Protein AF-A0A1X4G7N5-F1 (afdb_monomer_lite)

Organism: NCBI:txid1170769

Secondary structure (DSSP, 8-state):
--HHHHHHHHHS----HHHHHHHHHHHTSPPPGGG-GGG--HHHHHHHHHHHHHHHHHHHHHHHHHHHHHS-HHHHHHHHHHHHHHHHHHHHTTSEEE-SSSTTEEEE--HHHHHHHHHHT-SBSSS-SBTTB--TT---EEEEHHHHHHHHHHHHHHHHH------S-HHHHHHHHHHHHHHHHHHHHHHHHHHHH------------

Sequence (209 aa):
MSIFDLIQNLMSKPKNPELDKVRQQHDNLPTSKYFDDTNISDEVFLHDYKESVERGHELALVFVATIQEHYTRDEIEKVTEDIVRCVSYLIGNCRMFPDVDYKDIWYTDYYDLIQLAQDMRLGDYSLPHWPEEQNISRRYLELTVSDLVQIFLAFLEESIIEEYSFEDNTEEFTNYLLRETLKTRRRVRRQKDRESQTIPFIERIPTEL

Structure (mmCIF, N/CA/C/O backbone):
data_AF-A0A1X4G7N5-F1
#
_entry.id   AF-A0A1X4G7N5-F1
#
loop_
_atom_site.group_PDB
_atom_site.id
_atom_site.type_symbol
_atom_site.label_atom_id
_atom_site.label_alt_id
_atom_site.label_comp_id
_atom_site.label_asym_id
_atom_site.label_entity_id
_atom_site.label_seq_id
_atom_site.pdbx_PDB_ins_code
_atom_site.Cartn_x
_atom_site.Cartn_y
_atom_site.Cartn_z
_atom_site.occupancy
_atom_site.B_iso_or_equiv
_atom_site.auth_seq_id
_atom_site.auth_comp_id
_atom_site.auth_asym_id
_atom_site.auth_atom_id
_atom_site.pdbx_PDB_model_num
ATOM 1 N N . MET A 1 1 ? 16.105 -12.492 38.491 1.00 53.19 1 MET A N 1
ATOM 2 C CA . MET A 1 1 ? 15.311 -11.745 37.497 1.00 53.19 1 MET A CA 1
ATOM 3 C C . MET A 1 1 ? 14.454 -10.763 38.277 1.00 53.19 1 MET A C 1
ATOM 5 O O . MET A 1 1 ? 13.759 -11.209 39.185 1.00 53.19 1 MET A O 1
ATOM 9 N N . SER A 1 2 ? 14.619 -9.460 38.054 1.00 77.00 2 SER A N 1
ATOM 10 C CA . SER A 1 2 ? 13.926 -8.412 38.815 1.00 77.00 2 SER A CA 1
ATOM 11 C C . SER A 1 2 ? 12.476 -8.259 38.344 1.00 77.00 2 SER A C 1
ATOM 13 O O . SER A 1 2 ? 12.173 -8.501 37.179 1.00 77.00 2 SER A O 1
ATOM 15 N N . ILE A 1 3 ? 11.580 -7.805 39.227 1.00 71.25 3 ILE A N 1
ATOM 16 C CA . ILE A 1 3 ? 10.218 -7.374 38.854 1.00 71.25 3 ILE A CA 1
ATOM 17 C C . ILE A 1 3 ? 10.284 -6.264 37.797 1.00 71.25 3 ILE A C 1
ATOM 19 O O . ILE A 1 3 ? 9.440 -6.207 36.911 1.00 71.25 3 ILE A O 1
ATOM 23 N N . PHE A 1 4 ? 11.322 -5.429 37.855 1.00 63.91 4 PHE A N 1
ATOM 24 C CA . PHE A 1 4 ? 11.567 -4.387 36.866 1.00 63.91 4 PHE A CA 1
ATOM 25 C C . PHE A 1 4 ? 11.869 -4.982 35.483 1.00 63.91 4 PHE A C 1
ATOM 27 O O . PHE A 1 4 ? 11.250 -4.567 34.513 1.00 63.91 4 PHE A O 1
ATOM 34 N N . ASP A 1 5 ? 12.704 -6.027 35.403 1.00 59.84 5 ASP A N 1
ATOM 35 C CA . ASP A 1 5 ? 12.982 -6.751 34.150 1.00 59.84 5 ASP A CA 1
ATOM 36 C C . ASP A 1 5 ? 11.724 -7.448 33.614 1.00 59.84 5 ASP A C 1
ATOM 38 O O . ASP A 1 5 ? 11.516 -7.537 32.407 1.00 59.84 5 ASP A O 1
ATOM 42 N N . LEU A 1 6 ? 10.870 -7.949 34.513 1.00 58.88 6 LEU A N 1
ATOM 43 C CA . LEU A 1 6 ? 9.612 -8.599 34.154 1.00 58.88 6 LEU A CA 1
ATOM 44 C C . LEU A 1 6 ? 8.612 -7.592 33.571 1.00 58.88 6 LEU A C 1
ATOM 46 O O . LEU A 1 6 ? 8.008 -7.862 32.540 1.00 58.88 6 LEU A O 1
ATOM 50 N N . ILE A 1 7 ? 8.471 -6.422 34.203 1.00 62.62 7 ILE A N 1
ATOM 51 C CA . ILE A 1 7 ? 7.630 -5.319 33.719 1.00 62.62 7 ILE A CA 1
ATOM 52 C C . ILE A 1 7 ? 8.186 -4.779 32.403 1.00 62.62 7 ILE A C 1
ATOM 54 O O . ILE A 1 7 ? 7.424 -4.565 31.472 1.00 62.62 7 ILE A O 1
ATOM 58 N N . GLN A 1 8 ? 9.502 -4.623 32.278 1.00 54.06 8 GLN A N 1
ATOM 59 C CA . GLN A 1 8 ? 10.136 -4.135 31.055 1.00 54.06 8 GLN A CA 1
ATOM 60 C C . GLN A 1 8 ? 10.006 -5.139 29.895 1.00 54.06 8 GLN A C 1
ATOM 62 O O . GLN A 1 8 ? 9.776 -4.721 28.766 1.00 54.06 8 GLN A O 1
ATOM 67 N N . ASN A 1 9 ? 10.046 -6.448 30.172 1.00 54.00 9 ASN A N 1
ATOM 68 C CA . ASN A 1 9 ? 9.743 -7.508 29.198 1.00 54.00 9 ASN A CA 1
ATOM 69 C C . ASN A 1 9 ? 8.244 -7.659 28.882 1.00 54.00 9 ASN A C 1
ATOM 71 O O . ASN A 1 9 ? 7.896 -8.170 27.824 1.00 54.00 9 ASN A O 1
ATOM 75 N N . LEU A 1 10 ? 7.352 -7.251 29.788 1.00 54.81 10 LEU A N 1
ATOM 76 C CA . LEU A 1 10 ? 5.906 -7.174 29.538 1.00 54.81 10 LEU A CA 1
ATOM 77 C C . LEU A 1 10 ? 5.530 -5.913 28.743 1.00 54.81 10 LEU A C 1
ATOM 79 O O . LEU A 1 10 ? 4.563 -5.930 27.986 1.00 54.81 10 LEU A O 1
ATOM 83 N N . MET A 1 11 ? 6.288 -4.829 28.927 1.00 48.66 11 MET A N 1
ATOM 84 C CA . MET A 1 11 ? 6.110 -3.532 28.267 1.00 48.66 11 MET A CA 1
ATOM 85 C C . MET A 1 11 ? 6.796 -3.475 26.898 1.00 48.66 11 MET A C 1
ATOM 87 O O . MET A 1 11 ? 6.347 -2.739 26.020 1.00 48.66 11 MET A O 1
ATOM 91 N N . SER A 1 12 ? 7.862 -4.252 26.675 1.00 46.50 12 SER A N 1
ATOM 92 C CA . SER A 1 12 ? 8.395 -4.465 25.334 1.00 46.50 12 SER A CA 1
ATOM 93 C C . SER A 1 12 ? 7.398 -5.334 24.572 1.00 46.50 12 SER A C 1
ATOM 95 O O . SER A 1 12 ? 7.213 -6.507 24.882 1.00 46.50 12 SER A O 1
ATOM 97 N N . LYS A 1 13 ? 6.683 -4.747 23.600 1.00 53.19 13 LYS A N 1
ATOM 98 C CA . LYS A 1 13 ? 5.755 -5.491 22.731 1.00 53.19 13 LYS A CA 1
ATOM 99 C C . LYS A 1 13 ? 6.512 -6.718 22.194 1.00 53.19 13 LYS A C 1
ATOM 101 O O . LYS A 1 13 ? 7.461 -6.524 21.429 1.00 53.19 13 LYS A O 1
ATOM 106 N N . PRO A 1 14 ? 6.151 -7.962 22.564 1.00 50.84 14 PRO A N 1
ATOM 107 C CA . PRO A 1 14 ? 6.869 -9.119 22.061 1.00 50.84 14 PRO A CA 1
ATOM 108 C C . PRO A 1 14 ? 6.638 -9.177 20.551 1.00 50.84 14 PRO A C 1
ATOM 110 O O . PRO A 1 14 ? 5.516 -9.397 20.085 1.00 50.84 14 PRO A O 1
ATOM 113 N N . LYS A 1 15 ? 7.694 -8.911 19.775 1.00 62.81 15 LYS A N 1
ATOM 114 C CA . LYS A 1 15 ? 7.690 -9.130 18.328 1.00 62.81 15 LYS A CA 1
ATOM 115 C C . LYS A 1 15 ? 7.380 -10.607 18.105 1.00 62.81 15 LYS A C 1
ATOM 117 O O . LYS A 1 15 ? 8.011 -11.458 18.725 1.00 62.81 15 LYS A O 1
ATOM 122 N N . ASN A 1 16 ? 6.361 -10.912 17.302 1.00 73.38 16 ASN A N 1
ATOM 123 C CA . ASN A 1 16 ? 6.005 -12.294 16.998 1.00 73.38 16 ASN A CA 1
ATOM 124 C C . ASN A 1 16 ? 7.105 -12.881 16.091 1.00 73.38 16 ASN A C 1
ATOM 126 O O . ASN A 1 16 ? 7.142 -12.521 14.913 1.00 73.38 16 ASN A O 1
ATOM 130 N N . PRO A 1 17 ? 7.973 -13.777 16.597 1.00 80.06 17 PRO A N 1
ATOM 131 C CA . PRO A 1 17 ? 9.145 -14.227 15.851 1.00 80.06 17 PRO A CA 1
ATOM 132 C C . PRO A 1 17 ? 8.769 -15.042 14.607 1.00 80.06 17 PRO A C 1
ATOM 134 O O . PRO A 1 17 ? 9.487 -15.010 13.612 1.00 80.06 17 PRO A O 1
ATOM 137 N N . GLU A 1 18 ? 7.627 -15.734 14.627 1.00 81.75 18 GLU A N 1
ATOM 138 C CA . GLU A 1 18 ? 7.129 -16.463 13.457 1.00 81.75 18 GLU A CA 1
ATOM 139 C C . GLU A 1 18 ? 6.662 -15.502 12.361 1.00 81.75 18 GLU A C 1
ATOM 141 O O . GLU A 1 18 ? 6.906 -15.745 11.183 1.00 81.75 18 GLU A O 1
ATOM 146 N N . LEU A 1 19 ? 6.039 -14.378 12.732 1.00 80.81 19 LEU A N 1
ATOM 147 C CA . LEU A 1 19 ? 5.637 -13.357 11.762 1.00 80.81 19 LEU A CA 1
ATOM 148 C C . LEU A 1 19 ? 6.860 -12.700 11.115 1.00 80.81 19 LEU A C 1
ATOM 150 O O . LEU A 1 19 ? 6.891 -12.533 9.899 1.00 80.81 19 LEU A O 1
ATOM 154 N N . ASP A 1 20 ? 7.879 -12.377 11.911 1.00 84.38 20 ASP A N 1
ATOM 155 C CA . ASP A 1 20 ? 9.123 -11.796 11.399 1.00 84.38 20 ASP A CA 1
ATOM 156 C C . ASP A 1 20 ? 9.856 -12.770 10.469 1.00 84.38 20 ASP A C 1
ATOM 158 O O . ASP A 1 20 ? 10.359 -12.372 9.420 1.00 84.38 20 ASP A O 1
ATOM 162 N N . LYS A 1 21 ? 9.837 -14.067 10.790 1.00 86.44 21 LYS A N 1
ATOM 163 C CA . LYS A 1 21 ? 10.380 -15.113 9.921 1.00 86.44 21 LYS A CA 1
ATOM 164 C C . LYS A 1 21 ? 9.641 -15.200 8.585 1.00 86.44 21 LYS A C 1
ATOM 166 O O . LYS A 1 21 ? 10.292 -15.336 7.554 1.00 86.44 21 LYS A O 1
ATOM 171 N N . VAL A 1 22 ? 8.309 -15.117 8.578 1.00 86.56 22 VAL A N 1
ATOM 172 C CA . VAL A 1 22 ? 7.527 -15.150 7.328 1.00 86.56 22 VAL A CA 1
ATOM 173 C C . VAL A 1 22 ? 7.779 -13.899 6.481 1.00 86.56 22 VAL A C 1
ATOM 175 O O . VAL A 1 22 ? 7.955 -14.020 5.272 1.00 86.56 22 VAL A O 1
ATOM 178 N N . ARG A 1 23 ? 7.888 -12.716 7.098 1.00 86.88 23 ARG A N 1
ATOM 179 C CA . ARG A 1 23 ? 8.276 -11.479 6.396 1.00 86.88 23 ARG A CA 1
ATOM 180 C C . ARG A 1 23 ? 9.652 -11.608 5.751 1.00 86.88 23 ARG A C 1
ATOM 182 O O . ARG A 1 23 ? 9.790 -11.360 4.562 1.00 86.88 23 ARG A O 1
ATOM 189 N N . GLN A 1 24 ? 10.638 -12.105 6.498 1.00 89.44 24 GLN A N 1
ATOM 190 C CA . GLN A 1 24 ? 11.971 -12.375 5.956 1.00 89.44 24 GLN A CA 1
ATOM 191 C C . GLN A 1 24 ? 11.933 -13.393 4.813 1.00 89.44 24 GLN A C 1
ATOM 193 O O . GLN A 1 24 ? 12.659 -13.248 3.837 1.00 89.44 24 GLN A O 1
ATOM 198 N N . GLN A 1 25 ? 11.110 -14.439 4.908 1.00 88.44 25 GLN A N 1
ATOM 199 C CA . GLN A 1 25 ? 10.946 -15.401 3.815 1.00 88.44 25 GLN A CA 1
ATOM 200 C C . GLN A 1 25 ? 10.372 -14.743 2.555 1.00 88.44 25 GLN A C 1
ATOM 202 O O . GLN A 1 25 ? 10.854 -15.039 1.466 1.00 88.44 25 GLN A O 1
ATOM 207 N N . HIS A 1 26 ? 9.392 -13.848 2.707 1.00 89.25 26 HIS A N 1
ATOM 208 C CA . HIS A 1 26 ? 8.809 -13.077 1.606 1.00 89.25 26 HIS A CA 1
ATOM 209 C C . HIS A 1 26 ? 9.820 -12.113 0.976 1.00 89.25 26 HIS A C 1
ATOM 211 O O . HIS A 1 26 ? 9.994 -12.119 -0.238 1.00 89.25 26 HIS A O 1
ATOM 217 N N . ASP A 1 27 ? 10.548 -11.348 1.791 1.00 89.00 27 ASP A N 1
ATOM 218 C CA . ASP A 1 27 ? 11.555 -10.389 1.312 1.00 89.00 27 ASP A CA 1
ATOM 219 C C . ASP A 1 27 ? 12.719 -11.076 0.571 1.00 89.00 27 ASP A C 1
ATOM 221 O O . ASP A 1 27 ? 13.323 -10.494 -0.331 1.00 89.00 27 ASP A O 1
ATOM 225 N N . ASN A 1 28 ? 13.002 -12.337 0.916 1.00 89.75 28 ASN A N 1
ATOM 226 C CA . ASN A 1 28 ? 14.011 -13.172 0.262 1.00 89.75 28 ASN A CA 1
ATOM 227 C C . ASN A 1 28 ? 13.513 -13.869 -1.020 1.00 89.75 28 ASN A C 1
ATOM 229 O O . ASN A 1 28 ? 14.290 -14.595 -1.648 1.00 89.75 28 ASN A O 1
ATOM 233 N N . LEU A 1 29 ? 12.245 -13.705 -1.419 1.00 87.69 29 LEU A N 1
ATOM 234 C CA . LEU A 1 29 ? 11.774 -14.212 -2.711 1.00 87.69 29 LEU A CA 1
ATOM 235 C C . LEU A 1 29 ? 12.552 -13.537 -3.853 1.00 87.69 29 LEU A C 1
ATOM 237 O O . LEU A 1 29 ? 12.936 -12.381 -3.714 1.00 87.69 29 LEU A O 1
ATOM 241 N N . PRO A 1 30 ? 12.774 -14.197 -5.001 1.00 84.62 30 PRO A N 1
ATOM 242 C CA . PRO A 1 30 ? 13.471 -13.571 -6.125 1.00 84.62 30 PRO A CA 1
ATOM 243 C C . PRO A 1 30 ? 12.798 -12.259 -6.558 1.00 84.62 30 PRO A C 1
ATOM 245 O O . PRO A 1 30 ? 11.579 -12.232 -6.741 1.00 84.62 30 PRO A O 1
ATOM 248 N N . THR A 1 31 ? 13.583 -11.184 -6.692 1.00 79.62 31 THR A N 1
ATOM 249 C CA . THR A 1 31 ? 13.160 -9.934 -7.345 1.00 79.62 31 THR A CA 1
ATOM 250 C C . THR A 1 31 ? 13.029 -10.141 -8.848 1.00 79.62 31 THR A C 1
ATOM 252 O O . THR A 1 31 ? 13.680 -11.023 -9.413 1.00 79.62 31 THR A O 1
ATOM 255 N N . SER A 1 32 ? 12.232 -9.291 -9.498 1.00 74.00 32 SER A N 1
ATOM 256 C CA . SER A 1 32 ? 12.230 -9.211 -10.960 1.00 74.00 32 SER A CA 1
ATOM 257 C C . SER A 1 32 ? 13.615 -8.813 -11.480 1.00 74.00 32 SER A C 1
ATOM 259 O O . SER A 1 32 ? 14.290 -7.968 -10.886 1.00 74.00 32 SER A O 1
ATOM 261 N N . LYS A 1 33 ? 14.024 -9.402 -12.609 1.00 72.00 33 LYS A N 1
ATOM 262 C CA . LYS A 1 33 ? 15.241 -9.004 -13.338 1.00 72.00 33 LYS A CA 1
ATOM 263 C C . LYS A 1 33 ? 15.143 -7.601 -13.932 1.00 72.00 33 LYS A C 1
ATOM 265 O O . LYS A 1 33 ? 16.167 -7.038 -14.292 1.00 72.00 33 LYS A O 1
ATOM 270 N N . TYR A 1 34 ? 13.940 -7.039 -14.030 1.00 64.94 34 TYR A N 1
ATOM 271 C CA . TYR A 1 34 ? 13.723 -5.662 -14.469 1.00 64.94 34 TYR A CA 1
ATOM 272 C C . TYR A 1 34 ? 14.348 -4.638 -13.508 1.00 64.94 34 TYR A C 1
ATOM 274 O O . TYR A 1 34 ? 14.766 -3.571 -13.936 1.00 64.94 34 TYR A O 1
ATOM 282 N N . PHE A 1 35 ? 14.481 -4.988 -12.223 1.00 67.06 35 PHE A N 1
ATOM 283 C CA . PHE A 1 35 ? 15.191 -4.174 -11.226 1.00 67.06 35 PHE A CA 1
ATOM 284 C C . PHE A 1 35 ? 16.714 -4.384 -11.240 1.00 67.06 35 PHE A C 1
ATOM 286 O O . PHE A 1 35 ? 17.415 -3.867 -10.374 1.00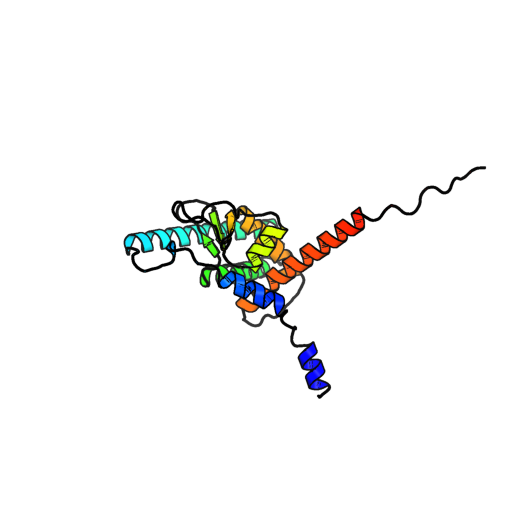 67.06 35 PHE A O 1
ATOM 293 N N . ASP A 1 36 ? 17.241 -5.196 -12.160 1.00 70.38 36 ASP A N 1
ATOM 294 C CA . ASP A 1 36 ? 18.681 -5.369 -12.321 1.00 70.38 36 ASP A CA 1
ATOM 295 C C . ASP A 1 36 ? 19.199 -4.188 -13.159 1.00 70.38 36 ASP A C 1
ATOM 297 O O . ASP A 1 36 ? 19.208 -4.243 -14.390 1.00 70.38 36 ASP A O 1
ATOM 301 N N . ASP A 1 37 ? 19.593 -3.103 -12.476 1.00 61.41 37 ASP A N 1
ATOM 302 C CA . ASP A 1 37 ? 19.981 -1.764 -12.983 1.00 61.41 37 ASP A CA 1
ATOM 303 C C . ASP A 1 37 ? 21.137 -1.741 -14.009 1.00 61.41 37 ASP A C 1
ATOM 305 O O . ASP A 1 37 ? 21.727 -0.704 -14.316 1.00 61.41 37 ASP A O 1
ATOM 309 N N . THR A 1 38 ? 21.529 -2.890 -14.543 1.00 62.78 38 THR A N 1
ATOM 310 C CA . THR A 1 38 ? 22.768 -3.051 -15.293 1.00 62.78 38 THR A CA 1
ATOM 311 C C . THR A 1 38 ? 22.748 -2.422 -16.686 1.00 62.78 38 THR A C 1
ATOM 313 O O . THR A 1 38 ? 23.834 -2.282 -17.242 1.00 62.78 38 THR A O 1
ATOM 316 N N . ASN A 1 39 ? 21.593 -2.024 -17.257 1.00 61.00 39 ASN A N 1
ATOM 317 C CA . ASN A 1 39 ? 21.509 -1.502 -18.639 1.00 61.00 39 ASN A CA 1
ATOM 318 C C . ASN A 1 39 ? 20.291 -0.591 -18.971 1.00 61.00 39 ASN A C 1
ATOM 320 O O . ASN A 1 39 ? 19.794 -0.642 -20.098 1.00 61.00 39 ASN A O 1
ATOM 324 N N . ILE A 1 40 ? 19.789 0.248 -18.057 1.00 74.44 40 ILE A N 1
ATOM 325 C CA . ILE A 1 40 ? 18.740 1.233 -18.416 1.00 74.44 40 ILE A CA 1
ATOM 326 C C . ILE A 1 40 ? 19.401 2.492 -19.004 1.00 74.44 40 ILE A C 1
ATOM 328 O O . ILE A 1 40 ? 20.387 2.988 -18.462 1.00 74.44 40 ILE A O 1
ATOM 332 N N . SER A 1 41 ? 18.901 3.000 -20.136 1.00 84.50 41 SER A N 1
ATOM 333 C CA . SER A 1 41 ? 19.392 4.261 -20.706 1.00 84.50 41 SER A CA 1
ATOM 334 C C . SER A 1 41 ? 18.865 5.464 -19.919 1.00 84.50 41 SER A C 1
ATOM 336 O O . SER A 1 41 ? 17.751 5.427 -19.397 1.00 84.50 41 SER A O 1
ATOM 338 N N . ASP A 1 42 ? 19.619 6.568 -19.895 1.00 88.06 42 ASP A N 1
ATOM 339 C CA . ASP A 1 42 ? 19.189 7.809 -19.228 1.00 88.06 42 ASP A CA 1
ATOM 340 C C . ASP A 1 42 ? 17.817 8.302 -19.725 1.00 88.06 42 ASP A C 1
ATOM 342 O O . ASP A 1 42 ? 17.036 8.858 -18.958 1.00 88.06 42 ASP A O 1
ATOM 346 N N . GLU A 1 43 ? 17.506 8.087 -21.008 1.00 89.56 43 GLU A N 1
ATOM 347 C CA . GLU A 1 43 ? 16.224 8.469 -21.609 1.00 89.56 43 GLU A CA 1
ATOM 348 C C . GLU A 1 43 ? 15.054 7.660 -21.035 1.00 89.56 43 GLU A C 1
ATOM 350 O O . GLU A 1 43 ? 14.041 8.249 -20.658 1.00 89.56 43 GLU A O 1
ATOM 355 N N . VAL A 1 44 ? 15.211 6.337 -20.914 1.00 87.12 44 VAL A N 1
ATOM 356 C CA . VAL A 1 44 ? 14.192 5.455 -20.323 1.00 87.12 44 VAL A CA 1
ATOM 357 C C . VAL A 1 44 ? 14.024 5.767 -18.839 1.00 87.12 44 VAL A C 1
ATOM 359 O O . VAL A 1 44 ? 12.906 5.946 -18.373 1.00 87.12 44 VAL A O 1
ATOM 362 N N . PHE A 1 45 ? 15.126 5.951 -18.109 1.00 86.81 45 PHE A N 1
ATOM 363 C CA . PHE A 1 45 ? 15.063 6.326 -16.698 1.00 86.81 45 PHE A CA 1
ATOM 364 C C . PHE A 1 45 ? 14.305 7.645 -16.477 1.00 86.81 45 PHE A C 1
ATOM 366 O O . PHE A 1 45 ? 13.449 7.734 -15.598 1.00 86.81 45 PHE A O 1
ATOM 373 N N . LEU A 1 46 ? 14.602 8.683 -17.268 1.00 90.62 46 LEU A N 1
ATOM 374 C CA . LEU A 1 46 ? 13.934 9.982 -17.143 1.00 90.62 46 LEU A CA 1
ATOM 375 C C . LEU A 1 46 ? 12.449 9.911 -17.504 1.00 90.62 46 LEU A C 1
ATOM 377 O O . LEU A 1 46 ? 11.643 10.597 -16.870 1.00 90.62 46 LEU A O 1
ATOM 381 N N . HIS A 1 47 ? 12.097 9.107 -18.508 1.00 90.62 47 HIS A N 1
ATOM 382 C CA . HIS A 1 47 ? 10.711 8.826 -18.860 1.00 90.62 47 HIS A CA 1
ATOM 383 C C . HIS A 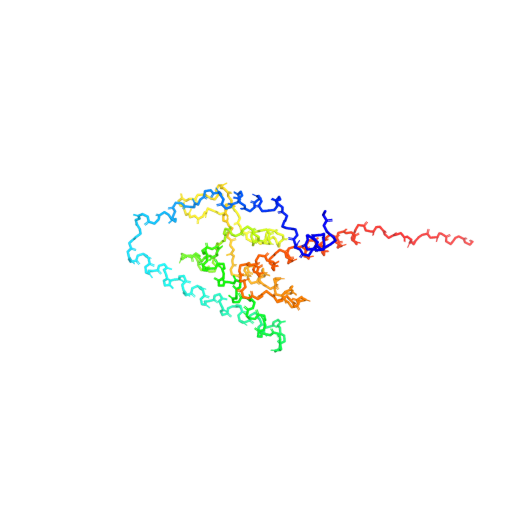1 47 ? 9.974 8.175 -17.682 1.00 90.62 47 HIS A C 1
ATOM 385 O O . HIS A 1 47 ? 9.013 8.751 -17.172 1.00 90.62 47 HIS A O 1
ATOM 391 N N . ASP A 1 48 ? 10.482 7.049 -17.184 1.00 88.94 48 ASP A N 1
ATOM 392 C CA . ASP A 1 48 ? 9.838 6.261 -16.131 1.00 88.94 48 ASP A CA 1
ATOM 393 C C . ASP A 1 48 ? 9.749 7.035 -14.814 1.00 88.94 48 ASP A C 1
ATOM 395 O O . ASP A 1 48 ? 8.737 6.976 -14.113 1.00 88.94 48 ASP A O 1
ATOM 399 N N . TYR A 1 49 ? 10.775 7.829 -14.495 1.00 89.62 49 TYR A N 1
ATOM 400 C CA . TYR A 1 49 ? 10.754 8.735 -13.351 1.00 89.62 49 TYR A CA 1
ATOM 401 C C . TYR A 1 49 ? 9.631 9.769 -13.472 1.00 89.62 49 TYR A C 1
ATOM 403 O O . TYR A 1 49 ? 8.883 9.989 -12.518 1.00 89.62 49 TYR A O 1
ATOM 411 N N . LYS A 1 50 ? 9.496 10.406 -14.641 1.00 93.69 50 LYS A N 1
ATOM 412 C CA . LYS A 1 50 ? 8.466 11.422 -14.867 1.00 93.69 50 LYS A CA 1
ATOM 413 C C . LYS A 1 50 ? 7.065 10.820 -14.766 1.00 93.69 50 LYS A C 1
ATOM 415 O O . LYS A 1 50 ? 6.233 11.382 -14.055 1.00 93.69 50 LYS A O 1
ATOM 420 N N . GLU A 1 51 ? 6.828 9.687 -15.423 1.00 93.12 51 GLU A N 1
ATOM 421 C CA . GLU A 1 51 ? 5.542 8.982 -15.362 1.00 93.12 51 GLU A CA 1
ATOM 422 C C . GLU A 1 51 ? 5.225 8.540 -13.928 1.00 93.12 51 GLU A C 1
ATOM 424 O O . GLU A 1 51 ? 4.124 8.768 -13.432 1.00 93.12 51 GLU A O 1
ATOM 429 N N . SER A 1 52 ? 6.211 8.017 -13.195 1.00 91.44 52 SER A N 1
ATOM 430 C CA . SER A 1 52 ? 6.030 7.621 -11.793 1.00 91.44 52 SER A CA 1
ATOM 431 C C . SER A 1 52 ? 5.642 8.796 -10.890 1.00 91.44 52 SER A C 1
ATOM 433 O O . SER A 1 52 ? 4.777 8.657 -10.021 1.00 91.44 52 SER A O 1
ATOM 435 N N . VAL A 1 53 ? 6.249 9.970 -11.095 1.00 91.31 53 VAL A N 1
ATOM 436 C CA . VAL A 1 53 ? 5.895 11.197 -10.364 1.00 91.31 53 VAL A CA 1
ATOM 437 C C . VAL A 1 53 ? 4.475 11.649 -10.706 1.00 91.31 53 VAL A C 1
ATOM 439 O O . VAL A 1 53 ? 3.723 12.020 -9.803 1.00 91.31 53 VAL A O 1
ATOM 442 N N . GLU A 1 54 ? 4.086 11.597 -11.982 1.00 93.31 54 GLU A N 1
ATOM 443 C CA . GLU A 1 54 ? 2.730 11.940 -12.421 1.00 93.31 54 GLU A CA 1
ATOM 444 C C . GLU A 1 54 ? 1.689 11.003 -11.795 1.00 93.31 54 GLU A C 1
ATOM 446 O O . GLU A 1 54 ? 0.728 11.472 -11.184 1.00 93.31 54 GLU A O 1
ATOM 451 N N . ARG A 1 55 ? 1.933 9.689 -11.817 1.00 92.88 55 ARG A N 1
ATOM 452 C CA . ARG A 1 55 ? 1.083 8.684 -11.157 1.00 92.88 55 ARG A CA 1
ATOM 453 C C . ARG A 1 55 ? 0.974 8.907 -9.654 1.00 92.88 55 ARG A C 1
ATOM 455 O O . ARG A 1 55 ? -0.122 8.834 -9.099 1.00 92.88 55 ARG A O 1
ATOM 462 N N . GLY A 1 56 ? 2.088 9.214 -8.989 1.00 91.50 56 GLY A N 1
ATOM 463 C CA . GLY A 1 56 ? 2.095 9.552 -7.566 1.00 91.50 56 GLY A CA 1
ATOM 464 C C . GLY A 1 56 ? 1.241 10.783 -7.255 1.00 91.50 56 GLY A C 1
ATOM 465 O O . GLY A 1 56 ? 0.506 10.794 -6.266 1.00 91.50 56 GLY A O 1
ATOM 466 N N . HIS A 1 57 ? 1.280 11.796 -8.123 1.00 91.56 57 HIS A N 1
ATOM 467 C CA . HIS A 1 57 ? 0.432 12.979 -7.999 1.00 91.56 57 HIS A CA 1
ATOM 468 C C . HIS A 1 57 ? -1.056 12.655 -8.201 1.00 91.56 57 HIS A C 1
ATOM 470 O O . HIS A 1 57 ? -1.883 13.089 -7.397 1.00 91.56 57 HIS A O 1
ATOM 476 N N . GLU A 1 58 ? -1.404 11.864 -9.222 1.00 92.81 58 GLU A N 1
ATOM 477 C CA . GLU A 1 58 ? -2.782 11.410 -9.462 1.00 92.81 58 GLU A CA 1
ATOM 478 C C . GLU A 1 58 ? -3.337 10.645 -8.249 1.00 92.81 58 GLU A C 1
ATOM 480 O O . GLU A 1 58 ? -4.421 10.967 -7.757 1.00 92.81 58 GLU A O 1
ATOM 485 N N . LEU A 1 59 ? -2.571 9.692 -7.708 1.00 92.81 59 LEU A N 1
ATOM 486 C CA . LEU A 1 59 ? -2.965 8.927 -6.524 1.00 92.81 59 LEU A CA 1
ATOM 487 C C . LEU A 1 59 ? -3.178 9.836 -5.302 1.00 92.81 59 LEU A C 1
ATOM 489 O O . LEU A 1 59 ? -4.160 9.679 -4.575 1.00 92.81 59 LEU A O 1
ATOM 493 N N . ALA A 1 60 ? -2.302 10.824 -5.092 1.00 91.25 60 ALA A N 1
ATOM 494 C CA . ALA A 1 60 ? -2.447 11.784 -4.001 1.00 91.25 60 ALA A CA 1
ATOM 495 C C . ALA A 1 60 ? -3.744 12.605 -4.113 1.00 91.25 60 ALA A C 1
ATOM 497 O O . ALA A 1 60 ? -4.431 12.804 -3.111 1.00 91.25 60 ALA A O 1
ATOM 498 N N . LEU A 1 61 ? -4.118 13.044 -5.321 1.00 92.88 61 LEU A N 1
ATOM 499 C CA . LEU A 1 61 ? -5.381 13.756 -5.547 1.00 92.88 61 LEU A CA 1
ATOM 500 C C . LEU A 1 61 ? -6.597 12.881 -5.226 1.00 92.88 61 LEU A C 1
ATOM 502 O O . LEU A 1 61 ? -7.552 13.364 -4.616 1.00 92.88 61 LEU A O 1
ATOM 506 N N . VAL A 1 62 ? -6.550 11.597 -5.592 1.00 93.62 62 VAL A N 1
ATOM 507 C CA . VAL A 1 62 ? -7.615 10.639 -5.268 1.00 93.62 62 VAL A CA 1
ATOM 508 C C . VAL A 1 62 ? -7.735 10.448 -3.756 1.00 93.62 62 VAL A C 1
ATOM 510 O O . VAL A 1 62 ? -8.851 10.481 -3.232 1.00 93.62 62 VAL A O 1
ATOM 513 N N . PHE A 1 63 ? -6.618 10.316 -3.033 1.00 91.44 63 PHE A N 1
ATOM 514 C CA . PHE A 1 63 ? -6.654 10.252 -1.571 1.00 91.44 63 PHE A CA 1
ATOM 515 C C . PHE A 1 63 ? -7.257 11.514 -0.961 1.00 91.44 63 PHE A C 1
ATOM 517 O O . PHE A 1 63 ? -8.158 11.403 -0.138 1.00 91.44 63 PHE A O 1
ATOM 524 N N . VAL A 1 64 ? -6.833 12.704 -1.394 1.00 90.06 64 VAL A N 1
ATOM 525 C CA . VAL A 1 64 ? -7.380 13.970 -0.881 1.00 90.06 64 VAL A CA 1
ATOM 526 C C . VAL A 1 64 ? -8.892 14.049 -1.092 1.00 90.06 64 VAL A C 1
ATOM 528 O O . VAL A 1 64 ? -9.617 14.370 -0.152 1.00 90.06 64 VAL A O 1
ATOM 531 N N . ALA A 1 65 ? -9.377 13.727 -2.294 1.00 91.19 65 ALA A N 1
ATOM 532 C CA . ALA A 1 65 ? -10.807 13.734 -2.591 1.00 91.19 65 ALA A CA 1
ATOM 533 C C . ALA A 1 65 ? -11.576 12.738 -1.707 1.00 91.19 65 ALA A C 1
ATOM 535 O O . ALA A 1 65 ? -12.594 13.089 -1.117 1.00 91.19 65 ALA A O 1
ATOM 536 N N . THR A 1 66 ? -11.040 11.526 -1.555 1.00 90.62 66 THR A N 1
ATOM 537 C CA . THR A 1 66 ? -11.635 10.477 -0.719 1.00 90.62 66 THR A CA 1
ATOM 538 C C . THR A 1 66 ? -11.697 10.905 0.752 1.00 90.62 66 THR A C 1
ATOM 540 O O . THR A 1 66 ? -12.725 10.761 1.408 1.00 90.62 66 THR A O 1
ATOM 543 N N . ILE A 1 67 ? -10.614 11.477 1.283 1.00 89.50 67 ILE A N 1
ATOM 544 C CA . ILE A 1 67 ? -10.550 11.936 2.676 1.00 89.50 67 ILE A CA 1
ATOM 545 C C . ILE A 1 67 ? -11.594 13.030 2.931 1.00 89.50 67 ILE A C 1
ATOM 547 O O . ILE A 1 67 ? -12.300 12.994 3.937 1.00 89.50 67 ILE A O 1
ATOM 551 N N . GLN A 1 68 ? -11.726 13.982 2.005 1.00 89.88 68 GLN A N 1
ATOM 552 C CA . GLN A 1 68 ? -12.708 15.065 2.104 1.00 89.88 68 GLN A CA 1
ATOM 553 C C . GLN A 1 68 ? -14.160 14.572 2.060 1.00 89.88 68 GLN A C 1
ATOM 555 O O . GLN A 1 68 ? -15.035 15.229 2.621 1.00 89.88 68 GLN A O 1
ATOM 560 N N . GLU A 1 69 ? -14.424 13.448 1.393 1.00 89.56 69 GLU A N 1
ATOM 561 C CA . GLU A 1 69 ? -15.756 12.843 1.321 1.00 89.56 69 GLU A CA 1
ATOM 562 C C . GLU A 1 69 ? -16.124 12.076 2.601 1.00 89.56 69 GLU A C 1
ATOM 564 O O . GLU A 1 69 ? -17.280 12.110 3.027 1.00 89.56 69 GLU A O 1
ATOM 569 N N . HIS A 1 70 ? -15.154 11.403 3.225 1.00 86.75 70 HIS A N 1
ATOM 570 C CA . HIS A 1 70 ? -15.415 10.439 4.298 1.00 86.75 70 HIS A CA 1
ATOM 571 C C . HIS A 1 70 ? -15.140 10.939 5.722 1.00 86.75 70 HIS A C 1
ATOM 573 O O . HIS A 1 70 ? -15.674 10.352 6.663 1.00 86.75 70 HIS A O 1
ATOM 579 N N . TYR A 1 71 ? -14.354 12.004 5.899 1.00 86.31 71 TYR A N 1
ATOM 580 C CA . TYR A 1 71 ? -13.923 12.473 7.221 1.00 86.31 71 TYR A CA 1
ATOM 581 C C . TYR A 1 71 ? -14.429 13.873 7.551 1.00 86.31 71 TYR A C 1
ATOM 583 O O . TYR A 1 71 ? -14.635 14.726 6.684 1.00 86.31 71 TYR A O 1
ATOM 591 N N . THR A 1 72 ? -14.625 14.129 8.843 1.00 87.56 72 THR A N 1
ATOM 592 C CA . THR A 1 72 ? -14.993 15.461 9.324 1.00 87.56 72 THR A CA 1
ATOM 593 C C . THR A 1 72 ? -13.814 16.424 9.217 1.00 87.56 72 THR A C 1
ATOM 595 O O . THR A 1 72 ? -12.653 16.025 9.184 1.00 87.56 72 THR A O 1
ATOM 598 N N . ARG A 1 73 ? -14.099 17.732 9.213 1.00 85.62 73 ARG A N 1
ATOM 599 C CA . ARG A 1 73 ? -13.067 18.775 9.108 1.00 85.62 73 ARG A CA 1
ATOM 600 C C . ARG A 1 73 ? -11.949 18.632 10.149 1.00 85.62 73 ARG A C 1
ATOM 602 O O . ARG A 1 73 ? -10.806 18.932 9.823 1.00 85.62 73 ARG A O 1
ATOM 609 N N . ASP A 1 74 ? -12.291 18.182 11.352 1.00 85.06 74 ASP A N 1
ATOM 610 C CA . ASP A 1 74 ? -11.350 18.038 12.465 1.00 85.06 74 ASP A CA 1
ATOM 611 C C . ASP A 1 74 ? -10.483 16.767 12.334 1.00 85.06 74 ASP A C 1
ATOM 613 O O . ASP A 1 74 ? -9.402 16.697 12.909 1.00 85.06 74 ASP A O 1
ATOM 617 N N . GLU A 1 75 ? -10.918 15.779 11.544 1.00 85.94 75 GLU A N 1
ATOM 618 C CA . GLU A 1 75 ? -10.189 14.527 11.287 1.00 85.94 75 GLU A CA 1
ATOM 619 C C . GLU A 1 75 ? -9.277 14.617 10.056 1.00 85.94 75 GLU A C 1
ATOM 621 O O . GLU A 1 75 ? -8.233 13.967 10.025 1.00 85.94 75 GLU A O 1
ATOM 626 N N . ILE A 1 76 ? -9.643 15.430 9.054 1.00 88.44 76 ILE A N 1
ATOM 627 C CA . ILE A 1 76 ? -8.948 15.514 7.755 1.00 88.44 76 ILE A CA 1
ATOM 628 C C . ILE A 1 76 ? -7.438 15.734 7.908 1.00 88.44 76 ILE A C 1
ATOM 630 O O . ILE A 1 76 ? -6.669 15.102 7.188 1.00 88.44 76 ILE A O 1
ATOM 634 N N . GLU A 1 77 ? -7.001 16.617 8.810 1.00 86.12 77 GLU A N 1
ATOM 635 C CA . GLU A 1 77 ? -5.574 16.929 8.989 1.00 86.12 77 GLU A CA 1
ATOM 636 C C . GLU A 1 77 ? -4.786 15.695 9.446 1.00 86.12 77 GLU A C 1
ATOM 638 O O . GLU A 1 77 ? -3.841 15.287 8.769 1.00 86.12 77 GLU A O 1
ATOM 643 N N . LYS A 1 78 ? -5.247 15.039 10.519 1.00 84.31 78 LYS A N 1
ATOM 644 C CA . LYS A 1 78 ? -4.633 13.821 11.064 1.00 84.31 78 LYS A CA 1
ATOM 645 C C . LYS A 1 78 ? -4.625 12.684 10.038 1.00 84.31 78 LYS A C 1
ATOM 647 O O . LYS A 1 78 ? -3.599 12.064 9.789 1.00 84.31 78 LYS A O 1
ATOM 652 N N . VAL A 1 79 ? -5.770 12.443 9.407 1.00 86.44 79 VAL A N 1
ATOM 653 C CA . VAL A 1 79 ? -5.957 11.388 8.400 1.00 86.44 79 VAL A CA 1
ATOM 654 C C . VAL A 1 79 ? -5.031 11.596 7.198 1.00 86.44 79 VAL A C 1
ATOM 656 O O . VAL A 1 79 ? -4.424 10.651 6.690 1.00 86.44 79 VAL A O 1
ATOM 659 N N . THR A 1 80 ? -4.888 12.843 6.749 1.00 87.19 80 THR A N 1
ATOM 660 C CA . THR A 1 80 ? -3.984 13.183 5.646 1.00 87.19 80 THR A CA 1
ATOM 661 C C . THR A 1 80 ? -2.530 12.932 6.033 1.00 87.19 80 THR A C 1
ATOM 663 O O . THR A 1 80 ? -1.789 12.350 5.242 1.00 87.19 80 THR A O 1
ATOM 666 N N . GLU A 1 81 ? -2.119 13.325 7.240 1.00 85.94 81 GLU A N 1
ATOM 667 C CA . GLU A 1 81 ? -0.763 13.089 7.741 1.00 85.94 81 GLU A CA 1
ATOM 668 C C . GLU A 1 81 ? -0.432 11.590 7.806 1.00 85.94 81 GLU A C 1
ATOM 670 O O . GLU A 1 81 ? 0.612 11.169 7.300 1.00 85.94 81 GLU A O 1
ATOM 675 N N . ASP A 1 82 ? -1.349 10.773 8.329 1.00 86.81 82 ASP A N 1
ATOM 676 C CA . ASP A 1 82 ? -1.180 9.322 8.442 1.00 86.81 82 ASP A CA 1
ATOM 677 C C . ASP A 1 82 ? -1.023 8.649 7.066 1.00 86.81 82 ASP A C 1
ATOM 679 O O . ASP A 1 82 ? -0.107 7.840 6.868 1.00 86.81 82 ASP A O 1
ATOM 683 N N . ILE A 1 83 ? -1.866 9.012 6.085 1.00 88.38 83 ILE A N 1
ATOM 684 C CA . ILE A 1 83 ? -1.736 8.519 4.703 1.00 88.38 83 ILE A CA 1
ATOM 685 C C . ILE A 1 83 ? -0.406 8.945 4.103 1.00 88.38 83 ILE A C 1
ATOM 687 O O . ILE A 1 83 ? 0.309 8.105 3.555 1.00 88.38 83 ILE A O 1
ATOM 691 N N . VAL A 1 84 ? -0.059 10.232 4.192 1.00 87.31 84 VAL A N 1
ATOM 692 C CA . VAL A 1 84 ? 1.176 10.749 3.595 1.00 87.31 84 VAL A CA 1
ATOM 693 C C . VAL A 1 84 ? 2.379 10.036 4.198 1.00 87.31 84 VAL A C 1
ATOM 695 O O . VAL A 1 84 ? 3.270 9.624 3.454 1.00 87.31 84 VAL A O 1
ATOM 698 N N . ARG A 1 85 ? 2.389 9.814 5.514 1.00 87.25 85 ARG A N 1
ATOM 699 C CA . ARG A 1 85 ? 3.453 9.095 6.217 1.00 87.25 85 ARG A CA 1
ATOM 700 C C . ARG A 1 85 ? 3.608 7.660 5.710 1.00 87.25 85 ARG A C 1
ATOM 702 O O . ARG A 1 85 ? 4.723 7.261 5.366 1.00 87.25 85 ARG A O 1
ATOM 709 N N . CYS A 1 86 ? 2.518 6.901 5.601 1.00 88.69 86 CYS A N 1
ATOM 710 C CA . CYS A 1 86 ? 2.568 5.511 5.138 1.00 88.69 86 CYS A CA 1
ATOM 711 C C . CYS A 1 86 ? 2.871 5.374 3.645 1.00 88.69 86 CYS A C 1
ATOM 713 O O . CYS A 1 86 ? 3.701 4.551 3.260 1.00 88.69 86 CYS A O 1
ATOM 715 N N . VAL A 1 87 ? 2.250 6.192 2.796 1.00 89.69 87 VAL A N 1
ATOM 716 C CA . VAL A 1 87 ? 2.505 6.186 1.350 1.00 89.69 87 VAL A CA 1
ATOM 717 C C . VAL A 1 87 ? 3.952 6.585 1.067 1.00 89.69 87 VAL A C 1
ATOM 719 O O . VAL A 1 87 ? 4.633 5.899 0.307 1.00 89.69 87 VAL A O 1
ATOM 722 N N . SER A 1 88 ? 4.463 7.627 1.731 1.00 88.12 88 SER A N 1
ATOM 723 C CA . SER A 1 88 ? 5.856 8.065 1.568 1.00 88.12 88 SER A CA 1
ATOM 724 C C . SER A 1 88 ? 6.846 6.996 2.024 1.00 88.12 88 SER A C 1
ATOM 726 O O . SER A 1 88 ? 7.876 6.813 1.382 1.00 88.12 88 SER A O 1
ATOM 728 N N . TYR A 1 89 ? 6.537 6.259 3.097 1.00 90.56 89 TYR A N 1
ATOM 729 C CA . TYR A 1 89 ? 7.348 5.119 3.522 1.00 90.56 89 TYR A CA 1
ATOM 730 C C . TYR A 1 89 ? 7.401 4.026 2.455 1.00 90.56 89 TYR A C 1
ATOM 732 O O . TYR A 1 89 ? 8.486 3.578 2.085 1.00 90.56 89 TYR A O 1
ATOM 740 N N . LEU A 1 90 ? 6.238 3.602 1.957 1.00 92.50 90 LEU A N 1
ATOM 741 C CA . LEU A 1 90 ? 6.144 2.504 1.000 1.00 92.50 90 LEU A CA 1
ATOM 742 C C . LEU A 1 90 ? 6.809 2.866 -0.331 1.00 92.50 90 LEU A C 1
ATOM 744 O O . LEU A 1 90 ? 7.595 2.074 -0.845 1.00 92.50 90 LEU A O 1
ATOM 748 N N . ILE A 1 91 ? 6.561 4.069 -0.854 1.00 90.12 91 ILE A N 1
ATOM 749 C CA . ILE A 1 91 ? 7.178 4.548 -2.098 1.00 90.12 91 ILE A CA 1
ATOM 750 C C . ILE A 1 91 ? 8.677 4.793 -1.904 1.00 90.12 91 ILE A C 1
ATOM 752 O O . ILE A 1 91 ? 9.482 4.327 -2.704 1.00 90.12 91 ILE A O 1
ATOM 756 N N . GLY A 1 92 ? 9.076 5.469 -0.822 1.00 86.56 92 GLY A N 1
ATOM 757 C CA . GLY A 1 92 ? 10.477 5.807 -0.555 1.00 86.56 92 GLY A CA 1
ATOM 758 C C . GLY A 1 92 ? 11.386 4.593 -0.344 1.00 86.56 92 GLY A C 1
ATOM 759 O O . GLY A 1 92 ? 12.593 4.698 -0.534 1.00 86.56 92 GLY A O 1
ATOM 760 N N . ASN A 1 93 ? 10.812 3.439 0.012 1.00 88.75 93 ASN A N 1
ATOM 761 C CA . ASN A 1 93 ? 11.521 2.161 0.121 1.00 88.75 93 ASN A CA 1
ATOM 762 C C . ASN A 1 93 ? 11.273 1.230 -1.082 1.00 88.75 93 ASN A C 1
ATOM 764 O O . ASN A 1 93 ? 11.577 0.040 -0.998 1.00 88.75 93 ASN A O 1
ATOM 768 N N . CYS A 1 94 ? 10.688 1.738 -2.173 1.00 86.44 94 CYS A N 1
ATOM 769 C CA . CYS A 1 94 ? 10.338 0.974 -3.376 1.00 86.44 94 CYS A CA 1
ATOM 770 C C . CYS A 1 94 ? 9.462 -0.261 -3.094 1.00 86.44 94 CYS A C 1
ATOM 772 O O . CYS A 1 94 ? 9.508 -1.255 -3.812 1.00 86.44 94 CYS A O 1
ATOM 774 N N . ARG A 1 95 ? 8.658 -0.205 -2.028 1.00 91.00 95 ARG A N 1
ATOM 775 C CA . ARG A 1 95 ? 7.734 -1.268 -1.611 1.00 91.00 95 ARG A CA 1
ATOM 776 C C . ARG A 1 95 ? 6.331 -1.084 -2.192 1.00 91.00 95 ARG A C 1
ATOM 778 O O . ARG A 1 95 ? 5.502 -1.988 -2.091 1.00 91.00 95 ARG A O 1
ATOM 785 N N . MET A 1 96 ? 6.058 0.080 -2.777 1.00 93.12 96 MET A N 1
ATOM 786 C CA . MET A 1 96 ? 4.873 0.390 -3.575 1.00 93.12 96 MET A CA 1
ATOM 787 C C . MET A 1 96 ? 5.288 1.296 -4.734 1.00 93.12 96 MET A C 1
ATOM 789 O O . MET A 1 96 ? 5.933 2.317 -4.500 1.00 93.12 96 MET A O 1
ATOM 793 N N . PHE A 1 97 ? 4.948 0.929 -5.964 1.00 91.69 97 PHE A N 1
ATOM 794 C CA . PHE A 1 97 ? 5.381 1.649 -7.163 1.00 91.69 97 PHE A CA 1
ATOM 795 C C . PHE A 1 97 ? 4.347 1.513 -8.289 1.00 91.69 97 PHE A C 1
ATOM 797 O O . PHE A 1 97 ? 3.659 0.491 -8.350 1.00 91.69 97 PHE A O 1
ATOM 804 N N . PRO A 1 98 ? 4.185 2.540 -9.138 1.00 92.62 98 PRO A N 1
ATOM 805 C CA . PRO A 1 98 ? 3.219 2.503 -10.225 1.00 92.62 98 PRO A CA 1
ATOM 806 C C . PRO A 1 98 ? 3.725 1.652 -11.390 1.00 92.62 98 PRO A C 1
ATOM 808 O O . PRO A 1 98 ? 4.930 1.501 -11.595 1.00 92.62 98 PRO A O 1
ATOM 811 N N . ASP A 1 99 ? 2.786 1.145 -12.178 1.00 88.56 99 ASP A N 1
ATOM 812 C CA . ASP A 1 99 ? 3.061 0.705 -13.538 1.00 88.56 99 ASP A CA 1
ATOM 813 C C . ASP A 1 99 ? 3.199 1.938 -14.450 1.00 88.56 99 ASP A C 1
ATOM 815 O O . ASP A 1 99 ? 2.357 2.845 -14.428 1.00 88.56 99 ASP A O 1
ATOM 819 N N . VAL A 1 100 ? 4.284 2.007 -15.222 1.00 88.00 100 VAL A N 1
ATOM 820 C CA . VAL A 1 100 ? 4.543 3.140 -16.126 1.00 88.00 100 VAL A CA 1
ATOM 821 C C . VAL A 1 100 ? 3.763 3.019 -17.437 1.00 88.00 100 VAL A C 1
ATOM 823 O O . VAL A 1 100 ? 3.409 4.039 -18.029 1.00 88.00 100 VAL A O 1
ATOM 826 N N . ASP A 1 101 ? 3.413 1.799 -17.849 1.00 84.38 101 ASP A N 1
ATOM 827 C CA . ASP A 1 101 ? 2.693 1.519 -19.093 1.00 84.38 101 ASP A CA 1
ATOM 828 C C . ASP A 1 101 ? 1.173 1.515 -18.888 1.00 84.38 101 ASP A C 1
ATOM 830 O O . ASP A 1 101 ? 0.407 1.894 -19.783 1.00 84.38 101 ASP A O 1
ATOM 834 N N . TYR A 1 102 ? 0.715 1.114 -17.698 1.00 86.12 102 TYR A N 1
ATOM 835 C CA . TYR A 1 102 ? -0.705 0.987 -17.383 1.00 86.12 102 TYR A CA 1
ATOM 836 C C . TYR A 1 102 ? -1.173 2.027 -16.369 1.00 86.12 102 TYR A C 1
ATOM 838 O O . TYR A 1 102 ? -0.777 2.061 -15.205 1.00 86.12 102 TYR A O 1
ATOM 846 N N . LYS A 1 103 ? -2.112 2.870 -16.811 1.00 86.50 103 LYS A N 1
ATOM 847 C CA . LYS A 1 103 ? -2.790 3.813 -15.924 1.00 86.50 103 LYS A CA 1
ATOM 848 C C . LYS A 1 103 ? -3.570 3.071 -14.836 1.00 86.50 103 LYS A C 1
ATOM 850 O O . LYS A 1 103 ? -4.197 2.051 -15.098 1.00 86.50 103 LYS A O 1
ATOM 855 N N . ASP A 1 104 ? -3.550 3.643 -13.637 1.00 90.25 104 ASP A N 1
ATOM 856 C CA . ASP A 1 104 ? -4.242 3.167 -12.437 1.00 90.25 104 ASP A CA 1
ATOM 857 C C . ASP A 1 104 ? -3.747 1.827 -11.873 1.00 90.25 104 ASP A C 1
ATOM 859 O O . ASP A 1 104 ? -4.342 1.335 -10.912 1.00 90.25 104 ASP A O 1
ATOM 863 N N . ILE A 1 105 ? -2.657 1.268 -12.406 1.00 91.88 105 ILE A N 1
ATOM 864 C CA . ILE A 1 105 ? -2.047 0.030 -11.920 1.00 91.88 105 ILE A CA 1
ATOM 865 C C . ILE A 1 105 ? -0.824 0.343 -11.060 1.00 91.88 105 ILE A C 1
ATOM 867 O O . ILE A 1 105 ? -0.006 1.208 -11.371 1.00 91.88 105 ILE A O 1
ATOM 871 N N . TRP A 1 106 ? -0.732 -0.365 -9.942 1.00 93.56 106 TRP A N 1
ATOM 872 C CA . TRP A 1 106 ? 0.332 -0.267 -8.958 1.00 93.56 106 TRP A CA 1
ATOM 873 C C . TRP A 1 106 ? 0.756 -1.658 -8.519 1.00 93.56 106 TRP A C 1
ATOM 875 O O . TRP A 1 106 ? -0.042 -2.591 -8.491 1.00 93.56 106 TRP A O 1
ATOM 885 N N . TYR A 1 107 ? 1.999 -1.777 -8.080 1.00 92.25 107 TYR A N 1
ATOM 886 C CA . TYR A 1 107 ? 2.527 -3.004 -7.514 1.00 92.25 107 TYR A CA 1
ATOM 887 C C . TYR A 1 107 ? 3.037 -2.774 -6.103 1.00 92.25 107 TYR A C 1
ATOM 889 O O . TYR A 1 107 ? 3.523 -1.697 -5.748 1.00 92.25 107 TYR A O 1
ATOM 897 N N . THR A 1 108 ? 2.964 -3.822 -5.291 1.00 92.94 108 THR A N 1
ATOM 898 C CA . THR A 1 108 ? 3.617 -3.865 -3.986 1.00 92.94 108 THR A CA 1
ATOM 899 C C . THR A 1 108 ? 4.243 -5.227 -3.740 1.00 92.94 108 THR A C 1
ATOM 901 O O . THR A 1 108 ? 3.654 -6.258 -4.059 1.00 92.94 108 THR A O 1
ATOM 904 N N . ASP A 1 109 ? 5.428 -5.242 -3.135 1.00 91.56 109 ASP A N 1
ATOM 905 C CA . ASP A 1 109 ? 6.024 -6.441 -2.538 1.00 91.56 109 ASP A CA 1
ATOM 906 C C . ASP A 1 109 ? 6.002 -6.387 -1.004 1.00 91.56 109 ASP A C 1
ATOM 908 O O . ASP A 1 109 ? 6.677 -7.168 -0.330 1.00 91.56 109 ASP A O 1
ATOM 912 N N . TYR A 1 110 ? 5.253 -5.450 -0.424 1.00 92.81 110 TYR A N 1
ATOM 913 C CA . TYR A 1 110 ? 5.207 -5.253 1.011 1.00 92.81 110 TYR A CA 1
ATOM 914 C C . TYR A 1 110 ? 4.283 -6.281 1.670 1.00 92.81 110 TYR A C 1
ATOM 916 O O . TYR A 1 110 ? 3.062 -6.245 1.504 1.00 92.81 110 TYR A O 1
ATOM 924 N N . TYR A 1 111 ? 4.867 -7.204 2.440 1.00 90.94 111 TYR A N 1
ATOM 925 C CA . TYR A 1 111 ? 4.161 -8.379 2.959 1.00 90.94 111 TYR A CA 1
ATOM 926 C C . TYR A 1 111 ? 2.875 -8.041 3.732 1.00 90.94 111 TYR A C 1
ATOM 928 O O . TYR A 1 111 ? 1.840 -8.661 3.495 1.00 90.94 111 TYR A O 1
ATOM 936 N N . ASP A 1 112 ? 2.899 -7.063 4.644 1.00 90.12 112 ASP A N 1
ATOM 937 C CA . ASP A 1 112 ? 1.707 -6.767 5.452 1.00 90.12 112 ASP A CA 1
ATOM 938 C C . ASP A 1 112 ? 0.591 -6.105 4.617 1.00 90.12 112 ASP A C 1
ATOM 940 O O . ASP A 1 112 ? -0.587 -6.368 4.863 1.00 90.12 112 ASP A O 1
ATOM 944 N N . LEU A 1 113 ? 0.943 -5.328 3.583 1.00 92.44 113 LEU A N 1
ATOM 945 C CA . LEU A 1 113 ? -0.021 -4.745 2.639 1.00 92.44 113 LEU A CA 1
ATOM 946 C C . LEU A 1 113 ? -0.652 -5.834 1.760 1.00 92.44 113 LEU A C 1
ATOM 948 O O . LEU A 1 113 ? -1.870 -5.877 1.608 1.00 92.44 113 LEU A O 1
ATOM 952 N N . ILE A 1 114 ? 0.161 -6.778 1.279 1.00 92.75 114 ILE A N 1
ATOM 953 C CA . ILE A 1 114 ? -0.267 -8.002 0.582 1.00 92.75 114 ILE A CA 1
ATOM 954 C C . ILE A 1 114 ? -1.264 -8.794 1.441 1.00 92.75 114 ILE A C 1
ATOM 956 O O . ILE A 1 114 ? -2.332 -9.181 0.969 1.00 92.75 114 ILE A O 1
ATOM 960 N N . GLN A 1 115 ? -0.950 -9.024 2.719 1.00 91.25 115 GLN A N 1
ATOM 961 C CA . GLN A 1 115 ? -1.841 -9.749 3.631 1.00 91.25 115 GLN A CA 1
ATOM 962 C C . GLN A 1 115 ? -3.169 -9.021 3.869 1.00 91.25 115 GLN A C 1
ATOM 964 O O . GLN A 1 115 ? -4.210 -9.673 4.007 1.00 91.25 115 GLN A O 1
ATOM 969 N N . LEU A 1 116 ? -3.141 -7.689 3.928 1.00 91.38 116 LEU A N 1
ATOM 970 C CA . LEU A 1 116 ? -4.337 -6.869 4.079 1.00 91.38 116 LEU A CA 1
ATOM 971 C C . LEU A 1 116 ? -5.208 -6.910 2.818 1.00 91.38 116 LEU A C 1
ATOM 973 O O . LEU A 1 116 ? -6.398 -7.207 2.920 1.00 91.38 116 LEU A O 1
ATOM 977 N N . ALA A 1 117 ? -4.617 -6.732 1.637 1.00 92.81 117 ALA A N 1
ATOM 978 C CA . ALA A 1 117 ? -5.317 -6.848 0.361 1.00 92.81 117 ALA A CA 1
ATOM 979 C C . ALA A 1 117 ? -5.979 -8.229 0.194 1.00 92.81 117 ALA A C 1
ATOM 981 O O . ALA A 1 117 ? -7.163 -8.318 -0.132 1.00 92.81 117 ALA A O 1
ATOM 982 N N . GLN A 1 118 ? -5.273 -9.314 0.538 1.00 91.44 118 GLN A N 1
ATOM 983 C CA . GLN A 1 118 ? -5.831 -10.673 0.525 1.00 91.44 118 GLN A CA 1
ATOM 984 C C . GLN A 1 118 ? -7.037 -10.837 1.457 1.00 91.44 118 GLN A C 1
ATOM 986 O O . GLN A 1 118 ? -8.028 -11.466 1.078 1.00 91.44 118 GLN A O 1
ATOM 991 N N . ASP A 1 119 ? -6.982 -10.285 2.675 1.00 91.00 119 ASP A N 1
ATOM 992 C CA . ASP A 1 119 ? -8.125 -10.308 3.600 1.00 91.00 119 ASP A CA 1
ATOM 993 C C . ASP A 1 119 ? -9.335 -9.556 3.026 1.00 91.00 119 ASP A C 1
ATOM 995 O O . ASP A 1 119 ? -10.479 -9.99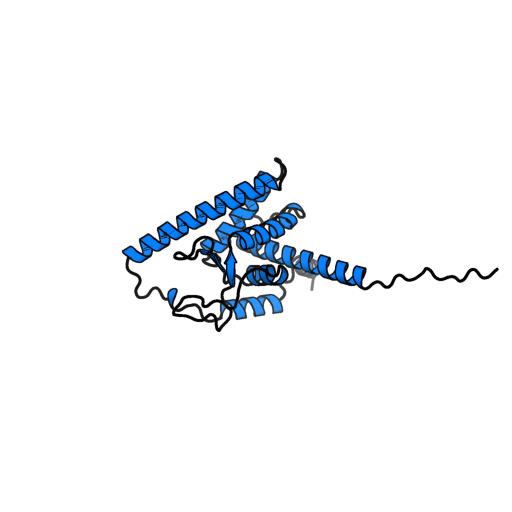2 3.191 1.00 91.00 119 ASP A O 1
ATOM 999 N N . MET A 1 120 ? -9.070 -8.465 2.307 1.00 91.56 120 MET A N 1
ATOM 1000 C CA . MET A 1 120 ? -10.065 -7.633 1.633 1.00 91.56 120 MET A CA 1
ATOM 1001 C C . MET A 1 120 ? -10.544 -8.212 0.294 1.00 91.56 120 MET A C 1
ATOM 1003 O O . MET A 1 120 ? -11.552 -7.741 -0.225 1.00 91.56 120 MET A O 1
ATOM 1007 N N . ARG A 1 121 ? -9.899 -9.275 -0.213 1.00 92.94 121 ARG A N 1
ATOM 1008 C CA . ARG A 1 121 ? -10.117 -9.856 -1.553 1.00 92.94 121 ARG A CA 1
ATOM 1009 C C . ARG A 1 121 ? -9.836 -8.859 -2.685 1.00 92.94 121 ARG A C 1
ATOM 1011 O O . ARG A 1 121 ? -10.577 -8.823 -3.662 1.00 92.94 121 ARG A O 1
ATOM 1018 N N . LEU A 1 122 ? -8.785 -8.065 -2.515 1.00 94.12 122 LEU A N 1
ATOM 1019 C CA . LEU A 1 122 ? -8.318 -7.067 -3.470 1.00 94.12 122 LEU A CA 1
ATOM 1020 C C . LEU A 1 122 ? -7.008 -7.514 -4.127 1.00 94.12 122 LEU A C 1
ATOM 1022 O O . LEU A 1 122 ? -6.260 -8.313 -3.551 1.00 94.12 122 LEU A O 1
ATOM 1026 N N . GLY A 1 123 ? -6.742 -6.945 -5.300 1.00 91.69 123 GLY A N 1
ATOM 1027 C CA . GLY A 1 123 ? -5.545 -7.193 -6.096 1.00 91.69 123 GLY A CA 1
ATOM 1028 C C . GLY A 1 123 ? -5.512 -8.536 -6.828 1.00 91.69 123 GLY A C 1
ATOM 1029 O O . GLY A 1 123 ? -6.330 -9.432 -6.595 1.00 91.69 123 GLY A O 1
ATOM 1030 N N . ASP A 1 124 ? -4.527 -8.672 -7.714 1.00 86.50 124 ASP A N 1
ATOM 1031 C CA . ASP A 1 124 ? -4.309 -9.861 -8.538 1.00 86.50 124 ASP A CA 1
ATOM 1032 C C . ASP A 1 124 ? -2.877 -10.420 -8.383 1.00 86.50 124 ASP A C 1
ATOM 1034 O O . ASP A 1 124 ? -1.877 -9.713 -8.503 1.00 86.50 124 ASP A O 1
ATOM 1038 N N . TYR A 1 125 ? -2.779 -11.726 -8.107 1.00 76.00 125 TYR A N 1
ATOM 1039 C CA . TYR A 1 125 ? -1.516 -12.484 -8.029 1.00 76.00 125 TYR A CA 1
ATOM 1040 C C . TYR A 1 125 ? -1.244 -13.332 -9.278 1.00 76.00 125 TYR A C 1
ATOM 1042 O O . TYR A 1 125 ? -0.252 -14.060 -9.327 1.00 76.00 125 TYR A O 1
ATOM 1050 N N . SER A 1 126 ? -2.175 -13.351 -10.230 1.00 69.00 126 SER A N 1
ATOM 1051 C CA . SER A 1 126 ? -2.155 -14.224 -11.403 1.00 69.00 126 SER A CA 1
ATOM 1052 C C . SER A 1 126 ? -1.544 -13.567 -12.636 1.00 69.00 126 SER A C 1
ATOM 1054 O O . SER A 1 126 ? -1.151 -14.279 -13.563 1.00 69.00 126 SER A O 1
ATOM 1056 N N . LEU A 1 127 ? -1.421 -12.239 -12.630 1.00 61.81 127 LEU A N 1
ATOM 1057 C CA . LEU A 1 127 ? -0.862 -11.485 -13.739 1.00 61.81 127 LEU A CA 1
ATOM 1058 C C . LEU A 1 127 ? 0.675 -11.561 -13.731 1.00 61.81 127 LEU A C 1
ATOM 1060 O O . LEU A 1 127 ? 1.300 -11.568 -12.661 1.00 61.81 127 LEU A O 1
ATOM 1064 N N . PRO A 1 128 ? 1.304 -11.723 -14.912 1.00 57.66 128 PRO A N 1
ATOM 1065 C CA . PRO A 1 128 ? 2.754 -11.659 -15.024 1.00 57.66 128 PRO A CA 1
ATOM 1066 C C . PRO A 1 128 ? 3.230 -10.263 -14.603 1.00 57.66 128 PRO A C 1
ATOM 1068 O O . PRO A 1 128 ? 2.574 -9.280 -14.919 1.00 57.66 128 PRO A O 1
ATOM 1071 N N . HIS A 1 129 ? 4.358 -10.191 -13.889 1.00 59.50 129 HIS A N 1
ATOM 1072 C CA . HIS A 1 129 ? 4.912 -8.922 -13.400 1.00 59.50 129 HIS A CA 1
ATOM 1073 C C . HIS A 1 129 ? 5.221 -7.956 -14.529 1.00 59.50 129 HIS A C 1
ATOM 1075 O O . HIS A 1 129 ? 4.992 -6.770 -14.386 1.00 59.50 129 HIS A O 1
ATOM 1081 N N . TRP A 1 130 ? 5.739 -8.512 -15.622 1.00 62.31 130 TRP A N 1
ATOM 1082 C CA . TRP A 1 130 ? 5.981 -7.859 -16.896 1.00 62.31 130 TRP A CA 1
ATOM 1083 C C . TRP A 1 130 ? 5.719 -8.868 -18.014 1.00 62.31 130 TRP A C 1
ATOM 1085 O O . TRP A 1 130 ? 5.773 -10.077 -17.756 1.00 62.31 130 TRP A O 1
ATOM 1095 N N . PRO A 1 131 ? 5.479 -8.435 -19.264 1.00 57.34 131 PRO A N 1
ATOM 1096 C CA . PRO A 1 131 ? 5.271 -9.348 -20.389 1.00 57.34 131 PRO A CA 1
ATOM 1097 C C . PRO A 1 131 ? 6.354 -10.434 -20.511 1.00 57.34 131 PRO A C 1
ATOM 1099 O O . PRO A 1 131 ? 6.055 -11.558 -20.922 1.00 57.34 131 PRO A O 1
ATOM 1102 N N . GLU A 1 132 ? 7.595 -10.127 -20.113 1.00 57.06 132 GLU A N 1
ATOM 1103 C CA . GLU A 1 132 ? 8.724 -11.060 -20.162 1.00 57.06 132 GLU A CA 1
ATOM 1104 C C . GLU A 1 132 ? 8.993 -11.837 -18.857 1.00 57.06 132 GLU A C 1
ATOM 1106 O O . GLU A 1 132 ? 9.777 -12.790 -18.881 1.00 57.06 132 GLU A O 1
ATOM 1111 N N . GLU A 1 133 ? 8.353 -11.496 -17.729 1.00 61.12 133 GLU A N 1
ATOM 1112 C CA . GLU A 1 133 ? 8.623 -12.124 -16.428 1.00 61.12 133 GLU A CA 1
ATOM 1113 C C . GLU A 1 133 ? 7.344 -12.515 -15.673 1.00 61.12 133 GLU A C 1
ATOM 1115 O O . GLU A 1 133 ? 6.577 -11.695 -15.168 1.00 61.12 133 GLU A O 1
ATOM 1120 N N . GLN A 1 134 ? 7.120 -13.826 -15.566 1.00 65.88 134 GLN A N 1
ATOM 1121 C CA . GLN A 1 134 ? 5.981 -14.382 -14.841 1.00 65.88 134 GLN A CA 1
ATOM 1122 C C . GLN A 1 134 ? 6.125 -14.209 -13.320 1.00 65.88 134 GLN A C 1
ATOM 1124 O O . GLN A 1 134 ? 7.195 -14.442 -12.756 1.00 65.88 134 GLN A O 1
ATOM 1129 N N . ASN A 1 135 ? 5.006 -13.942 -12.637 1.00 73.50 135 ASN A N 1
ATOM 1130 C CA . ASN A 1 135 ? 4.899 -13.877 -11.173 1.00 73.50 135 ASN A CA 1
ATOM 1131 C C . ASN A 1 135 ? 4.884 -15.263 -10.498 1.00 73.50 135 ASN A C 1
ATOM 1133 O O . ASN A 1 135 ? 3.960 -15.637 -9.775 1.00 73.50 135 ASN A O 1
ATOM 1137 N N . ILE A 1 136 ? 5.900 -16.085 -10.765 1.00 69.44 136 ILE A N 1
ATOM 1138 C CA . ILE A 1 136 ? 5.928 -17.487 -10.310 1.00 69.44 136 ILE A CA 1
ATOM 1139 C C . ILE A 1 136 ? 6.087 -17.569 -8.784 1.00 69.44 136 ILE A C 1
ATOM 1141 O O . ILE A 1 136 ? 5.515 -18.451 -8.143 1.00 69.44 136 ILE A O 1
ATOM 1145 N N . SER A 1 137 ? 6.850 -16.645 -8.196 1.00 76.38 137 SER A N 1
ATOM 1146 C CA . SER A 1 137 ? 7.120 -16.596 -6.756 1.00 76.38 137 SER A CA 1
ATOM 1147 C C . SER A 1 137 ? 6.016 -15.916 -5.944 1.00 76.38 137 SER A C 1
ATOM 1149 O O . SER A 1 137 ? 6.048 -16.016 -4.719 1.00 76.38 137 SER A O 1
ATOM 1151 N N . ARG A 1 138 ? 5.040 -15.253 -6.589 1.00 78.56 138 ARG A N 1
ATOM 1152 C CA . ARG A 1 138 ? 3.996 -14.449 -5.921 1.00 78.56 138 ARG A CA 1
ATOM 1153 C C . ARG A 1 138 ? 4.573 -13.361 -5.018 1.00 78.56 138 ARG A C 1
ATOM 1155 O O . ARG A 1 138 ? 3.994 -13.047 -3.979 1.00 78.56 138 ARG A O 1
ATOM 1162 N N . ARG A 1 139 ? 5.728 -12.805 -5.406 1.00 86.50 139 ARG A N 1
ATOM 1163 C CA . ARG A 1 139 ? 6.418 -11.765 -4.632 1.00 86.50 139 ARG A CA 1
ATOM 1164 C C . ARG A 1 139 ? 5.650 -10.447 -4.657 1.00 86.50 139 ARG A C 1
ATOM 1166 O O . ARG A 1 139 ? 5.505 -9.817 -3.613 1.00 86.50 139 ARG A O 1
ATOM 1173 N N . TYR A 1 140 ? 5.170 -10.051 -5.832 1.00 88.81 140 TYR A N 1
ATOM 1174 C CA . TYR A 1 140 ? 4.456 -8.792 -6.018 1.00 88.81 140 TYR A CA 1
ATOM 1175 C C . TYR A 1 140 ? 2.956 -9.040 -6.191 1.00 88.81 140 TYR A C 1
ATOM 1177 O O . TYR A 1 140 ? 2.542 -10.064 -6.746 1.00 88.81 140 TYR A O 1
ATOM 1185 N N . LEU A 1 141 ? 2.166 -8.093 -5.701 1.00 91.88 141 LEU A N 1
ATOM 1186 C CA . LEU A 1 141 ? 0.725 -7.998 -5.883 1.00 91.88 141 LEU A CA 1
ATOM 1187 C C . LEU A 1 141 ? 0.420 -6.791 -6.765 1.00 91.88 141 LEU A C 1
ATOM 1189 O O . LEU A 1 141 ? 0.887 -5.696 -6.453 1.00 91.88 141 LEU A O 1
ATOM 1193 N N . GLU A 1 142 ? -0.372 -6.999 -7.812 1.00 92.69 142 GLU A N 1
ATOM 1194 C CA . GLU A 1 142 ? -0.962 -5.914 -8.594 1.00 92.69 142 GLU A CA 1
ATOM 1195 C C . GLU A 1 142 ? -2.192 -5.360 -7.868 1.00 92.69 142 GLU A C 1
ATOM 1197 O O . GLU A 1 142 ? -3.024 -6.118 -7.361 1.00 92.69 142 GLU A O 1
ATOM 1202 N N . LEU A 1 143 ? -2.295 -4.038 -7.805 1.00 94.38 143 LEU A N 1
ATOM 1203 C CA . LEU A 1 143 ? -3.369 -3.284 -7.177 1.00 94.38 143 LEU A CA 1
ATOM 1204 C C . LEU A 1 143 ? -3.824 -2.185 -8.129 1.00 94.38 143 LEU A C 1
ATOM 1206 O O . LEU A 1 143 ? -3.011 -1.456 -8.693 1.00 94.38 143 LEU A O 1
ATOM 1210 N N . THR A 1 144 ? -5.132 -2.004 -8.248 1.00 94.81 144 THR A N 1
ATOM 1211 C CA . THR A 1 144 ? -5.679 -0.800 -8.870 1.00 94.81 144 THR A CA 1
ATOM 1212 C C . THR A 1 144 ? -5.621 0.381 -7.896 1.00 94.81 144 THR A C 1
ATOM 1214 O O . THR A 1 144 ? -5.573 0.204 -6.675 1.00 94.81 144 THR A O 1
ATOM 1217 N N . VAL A 1 145 ? -5.732 1.612 -8.401 1.00 94.44 145 VAL A N 1
ATOM 1218 C CA . VAL A 1 145 ? -5.937 2.804 -7.552 1.00 94.44 145 VAL A CA 1
ATOM 1219 C C . VAL A 1 145 ? -7.149 2.629 -6.626 1.00 94.44 145 VAL A C 1
ATOM 1221 O O . VAL A 1 145 ? -7.097 3.025 -5.465 1.00 94.44 145 VAL A O 1
ATOM 1224 N N . SER A 1 146 ? -8.224 1.985 -7.094 1.00 94.44 146 SER A N 1
ATOM 1225 C CA . SER A 1 146 ? -9.397 1.705 -6.257 1.00 94.44 146 SER A CA 1
ATOM 1226 C C . SER A 1 146 ? -9.088 0.729 -5.119 1.00 94.44 146 SER A C 1
ATOM 1228 O O . SER A 1 146 ? -9.586 0.917 -4.007 1.00 94.44 146 SER A O 1
ATOM 1230 N N . ASP A 1 147 ? -8.256 -0.287 -5.363 1.00 95.62 147 ASP A N 1
ATOM 1231 C CA . ASP A 1 147 ? -7.811 -1.209 -4.315 1.00 95.62 147 ASP A CA 1
ATOM 1232 C C . ASP A 1 147 ? -6.981 -0.473 -3.265 1.00 95.62 147 ASP A C 1
ATOM 1234 O O . ASP A 1 147 ? -7.234 -0.618 -2.069 1.00 95.62 147 ASP A O 1
ATOM 1238 N N . LEU A 1 148 ? -6.039 0.368 -3.705 1.00 94.62 148 LEU A N 1
ATOM 1239 C CA . LEU A 1 148 ? -5.234 1.198 -2.812 1.00 94.62 148 LEU A CA 1
ATOM 1240 C C . LEU A 1 148 ? -6.123 2.095 -1.949 1.00 94.62 148 LEU A C 1
ATOM 1242 O O . LEU A 1 148 ? -6.000 2.072 -0.728 1.00 94.62 148 LEU A O 1
ATOM 1246 N N . VAL A 1 149 ? -7.069 2.820 -2.548 1.00 92.75 149 VAL A N 1
ATOM 1247 C CA . VAL A 1 149 ? -8.012 3.669 -1.804 1.00 92.75 149 VAL A CA 1
ATOM 1248 C C . VAL A 1 149 ? -8.771 2.873 -0.748 1.00 92.75 149 VAL A C 1
ATOM 1250 O O . VAL A 1 149 ? -8.811 3.285 0.408 1.00 92.75 149 VAL A O 1
ATOM 1253 N N . GLN A 1 150 ? -9.324 1.711 -1.101 1.00 91.75 150 GLN A N 1
ATOM 1254 C CA . GLN A 1 150 ? -10.046 0.869 -0.146 1.00 91.75 150 GLN A CA 1
ATOM 1255 C C . GLN A 1 150 ? -9.150 0.398 1.004 1.00 91.75 150 GLN A C 1
ATOM 1257 O O . GLN A 1 150 ? -9.568 0.433 2.163 1.00 91.75 150 GLN A O 1
ATOM 1262 N N . ILE A 1 151 ? -7.924 -0.031 0.699 1.00 91.69 151 ILE A N 1
ATOM 1263 C CA . ILE A 1 151 ? -6.967 -0.484 1.710 1.00 91.69 151 ILE A CA 1
ATOM 1264 C C . ILE A 1 151 ? -6.596 0.660 2.658 1.00 91.69 151 ILE A C 1
ATOM 1266 O O . ILE A 1 151 ? -6.646 0.482 3.876 1.00 91.69 151 ILE A O 1
ATOM 1270 N N . PHE A 1 152 ? -6.259 1.832 2.118 1.00 88.88 152 PHE A N 1
ATOM 1271 C CA . PHE A 1 152 ? -5.874 2.988 2.922 1.00 88.88 152 PHE A CA 1
ATOM 1272 C C . PHE A 1 152 ? -7.053 3.554 3.724 1.00 88.88 152 PHE A C 1
ATOM 1274 O O . PHE A 1 152 ? -6.860 3.948 4.866 1.00 88.88 152 PHE A O 1
ATOM 1281 N N . LEU A 1 153 ? -8.287 3.504 3.219 1.00 84.81 153 LEU A N 1
ATOM 1282 C CA . LEU A 1 153 ? -9.474 3.836 4.017 1.00 84.81 153 LEU A CA 1
ATOM 1283 C C . LEU A 1 153 ? -9.653 2.896 5.215 1.00 84.81 153 LEU A C 1
ATOM 1285 O O . LEU A 1 153 ? -9.880 3.358 6.331 1.00 84.81 153 LEU A O 1
ATOM 1289 N N . ALA A 1 154 ? -9.496 1.58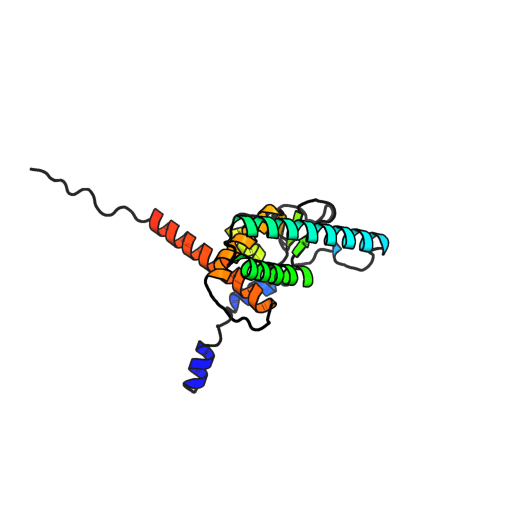4 5.016 1.00 82.94 154 ALA A N 1
ATOM 1290 C CA . ALA A 1 154 ? -9.561 0.626 6.121 1.00 82.94 154 ALA A CA 1
ATOM 1291 C C . ALA A 1 154 ? -8.453 0.873 7.162 1.00 82.94 154 ALA A C 1
ATOM 1293 O O . ALA A 1 154 ? -8.665 0.675 8.354 1.00 82.94 154 ALA A O 1
ATOM 1294 N N . PHE A 1 155 ? -7.280 1.315 6.706 1.00 76.94 155 PHE A N 1
ATOM 1295 C CA . PHE A 1 155 ? -6.151 1.725 7.542 1.00 76.94 155 PHE A CA 1
ATOM 1296 C C . PHE A 1 155 ? -6.450 2.982 8.378 1.00 76.94 155 PHE A C 1
ATOM 1298 O O . PHE A 1 155 ? -6.084 3.045 9.551 1.00 76.94 155 PHE A O 1
ATOM 1305 N N . LEU A 1 156 ? -7.144 3.961 7.797 1.00 75.31 156 LEU A N 1
ATOM 1306 C CA . LEU A 1 156 ? -7.477 5.227 8.450 1.00 75.31 156 LEU A CA 1
ATOM 1307 C C . LEU A 1 156 ? -8.529 5.085 9.551 1.00 75.31 156 LEU A C 1
ATOM 1309 O O . LEU A 1 156 ? -8.494 5.815 10.538 1.00 75.31 156 LEU A O 1
ATOM 1313 N N . GLU A 1 157 ? -9.459 4.137 9.407 1.00 72.12 157 GLU A N 1
ATOM 1314 C CA . GLU A 1 157 ? -10.402 3.812 10.484 1.00 72.12 157 GLU A CA 1
ATOM 1315 C C . GLU A 1 157 ? -9.657 3.428 11.775 1.00 72.12 157 GLU A C 1
ATOM 1317 O O . GLU A 1 157 ? -10.069 3.828 12.860 1.00 72.12 157 GLU A O 1
ATOM 1322 N N . GLU A 1 158 ? -8.527 2.721 11.678 1.00 73.88 158 GLU A N 1
ATOM 1323 C CA . GLU A 1 158 ? -7.731 2.332 12.849 1.00 73.88 158 GLU A CA 1
ATOM 1324 C C . GLU A 1 158 ? -6.828 3.451 13.371 1.00 73.88 158 GLU A C 1
ATOM 1326 O O . GLU A 1 158 ? -6.634 3.556 14.584 1.00 73.88 158 GLU A O 1
ATOM 1331 N N . SER A 1 159 ? -6.2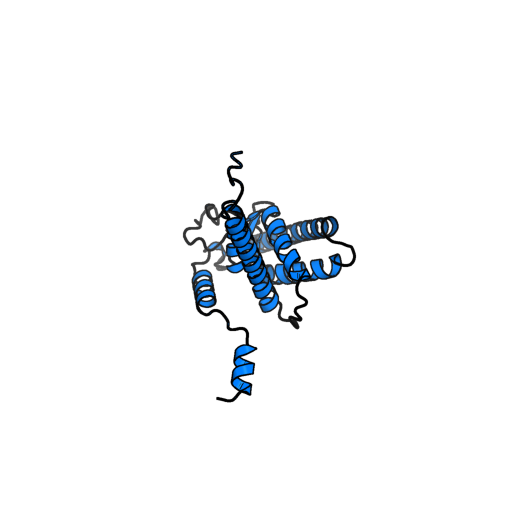81 4.299 12.492 1.00 71.75 159 SER A N 1
ATOM 1332 C CA . SER A 1 159 ? -5.376 5.384 12.905 1.00 71.75 159 SER A CA 1
ATOM 1333 C C . SER A 1 159 ? -6.082 6.453 13.756 1.00 71.75 159 SER A C 1
ATOM 1335 O O . SER A 1 159 ? -5.468 7.131 14.589 1.00 71.75 159 SER A O 1
ATOM 1337 N N . ILE A 1 160 ? -7.406 6.557 13.623 1.00 71.25 160 ILE A N 1
ATOM 1338 C CA . ILE A 1 160 ? -8.248 7.432 14.444 1.00 71.25 160 ILE A CA 1
ATOM 1339 C C . ILE A 1 160 ? -8.509 6.840 15.838 1.00 71.25 160 ILE A C 1
ATOM 1341 O O . ILE A 1 160 ? -8.585 7.601 16.802 1.00 71.25 160 ILE A O 1
ATOM 1345 N N . ILE A 1 161 ? -8.616 5.512 15.968 1.00 62.94 161 ILE A N 1
ATOM 1346 C CA . ILE A 1 161 ? -9.085 4.836 17.194 1.00 62.94 161 ILE A CA 1
ATOM 1347 C C . ILE A 1 161 ? -8.043 4.851 18.320 1.00 62.94 161 ILE A C 1
ATOM 1349 O O . ILE A 1 161 ? -8.417 4.912 19.492 1.00 62.94 161 ILE A O 1
ATOM 1353 N N . GLU A 1 162 ? -6.749 4.812 18.002 1.00 59.50 162 GLU A N 1
ATOM 1354 C CA . GLU A 1 162 ? -5.693 4.777 19.016 1.00 59.50 162 GLU A CA 1
ATOM 1355 C C . GLU A 1 162 ? -4.685 5.925 18.807 1.00 59.50 162 GLU A C 1
ATOM 1357 O O . GLU A 1 162 ? -3.960 5.968 17.814 1.00 59.50 162 GLU A O 1
ATOM 1362 N N . GLU A 1 163 ? -4.604 6.858 19.766 1.00 54.12 163 GLU A N 1
ATOM 1363 C CA . GLU A 1 163 ? -3.521 7.851 19.857 1.00 54.12 163 GLU A CA 1
ATOM 1364 C C . GLU A 1 163 ? -2.209 7.148 20.234 1.00 54.12 163 GLU A C 1
ATOM 1366 O O . GLU A 1 163 ? -1.795 7.130 21.394 1.00 54.12 163 GLU A O 1
ATOM 1371 N N . TYR A 1 164 ? -1.533 6.533 19.266 1.00 58.91 164 TYR A N 1
ATOM 1372 C CA . TYR A 1 164 ? -0.143 6.148 19.481 1.00 58.91 164 TYR A CA 1
ATOM 1373 C C . TYR A 1 164 ? 0.780 7.303 19.153 1.00 58.91 164 TYR A C 1
ATOM 1375 O O . TYR A 1 164 ? 0.877 7.734 18.006 1.00 58.91 164 TYR A O 1
ATOM 1383 N N . SER A 1 165 ? 1.566 7.714 20.143 1.00 55.28 165 SER A N 1
ATOM 1384 C CA . SER A 1 165 ? 2.762 8.508 19.899 1.00 55.28 165 SER A CA 1
ATOM 1385 C C . SER A 1 165 ? 3.867 7.594 19.352 1.00 55.28 165 SER A C 1
ATOM 1387 O O . SER A 1 165 ? 4.763 7.155 20.075 1.00 55.28 165 SER A O 1
ATOM 1389 N N . PHE A 1 166 ? 3.802 7.261 18.064 1.00 61.38 166 PHE A N 1
ATOM 1390 C CA . PHE A 1 166 ? 4.991 6.803 17.345 1.00 61.38 166 PHE A CA 1
ATOM 1391 C C . PHE A 1 166 ? 5.864 8.028 17.088 1.00 61.38 166 PHE A C 1
ATOM 1393 O O . PHE A 1 166 ? 5.798 8.598 15.996 1.00 61.38 166 PHE A O 1
ATOM 1400 N N . GLU A 1 167 ? 6.610 8.448 18.117 1.00 54.94 167 GLU A N 1
ATOM 1401 C CA . GLU A 1 167 ? 7.615 9.514 18.036 1.00 54.94 167 GLU A CA 1
ATOM 1402 C C . GLU A 1 167 ? 8.538 9.214 16.841 1.00 54.94 167 GLU A C 1
ATOM 1404 O O . GLU A 1 167 ? 9.345 8.287 16.876 1.00 54.94 167 GLU A O 1
ATOM 1409 N N . ASP A 1 168 ? 8.306 9.933 15.740 1.00 63.06 168 ASP A N 1
ATOM 1410 C CA . ASP A 1 168 ? 9.063 10.023 14.485 1.00 63.06 168 ASP A CA 1
ATOM 1411 C C . ASP A 1 168 ? 9.441 8.731 13.721 1.00 63.06 168 ASP A C 1
ATOM 1413 O O . ASP A 1 168 ? 9.917 8.808 12.588 1.00 63.06 168 ASP A O 1
ATOM 1417 N N . ASN A 1 169 ? 9.160 7.525 14.227 1.00 81.19 169 ASN A N 1
ATOM 1418 C CA . ASN A 1 169 ? 9.481 6.275 13.526 1.00 81.19 169 ASN A CA 1
ATOM 1419 C C . ASN A 1 169 ? 8.398 5.862 12.512 1.00 81.19 169 ASN A C 1
ATOM 1421 O O . ASN A 1 169 ? 7.474 5.106 12.815 1.00 81.19 169 ASN A O 1
ATOM 1425 N N . THR A 1 170 ? 8.523 6.370 11.286 1.00 83.12 170 THR A N 1
ATOM 1426 C CA . THR A 1 170 ? 7.600 6.117 10.166 1.00 83.12 170 THR A CA 1
ATOM 1427 C C . THR A 1 170 ? 7.508 4.648 9.737 1.00 83.12 170 THR A C 1
ATOM 1429 O O . THR A 1 170 ? 6.425 4.192 9.364 1.00 83.12 170 THR A O 1
ATOM 1432 N N . GLU A 1 171 ? 8.599 3.887 9.830 1.00 85.12 171 GLU A N 1
ATOM 1433 C CA . GLU A 1 171 ? 8.573 2.444 9.566 1.00 85.12 171 GLU A CA 1
ATOM 1434 C C . GLU A 1 171 ? 7.724 1.721 10.613 1.00 85.12 171 GLU A C 1
ATOM 1436 O O . GLU A 1 171 ? 6.796 0.988 10.279 1.00 85.12 171 GLU A O 1
ATOM 1441 N N . GLU A 1 172 ? 8.016 1.944 11.895 1.00 82.88 172 GLU A N 1
ATOM 1442 C CA . GLU A 1 172 ? 7.301 1.273 12.979 1.00 82.88 172 GLU A CA 1
ATOM 1443 C C . GLU A 1 172 ? 5.817 1.644 12.990 1.00 82.88 172 GLU A C 1
ATOM 1445 O O . GLU A 1 172 ? 4.976 0.764 13.177 1.00 82.88 172 GLU A O 1
ATOM 1450 N N . PHE A 1 173 ? 5.504 2.910 12.705 1.00 85.38 173 PHE A N 1
ATOM 1451 C CA . PHE A 1 173 ? 4.147 3.405 12.503 1.00 85.38 173 PHE A CA 1
ATOM 1452 C C . PHE A 1 173 ? 3.419 2.651 11.381 1.00 85.38 173 PHE A C 1
ATOM 1454 O O . PHE A 1 173 ? 2.344 2.091 11.604 1.00 85.38 173 PHE A O 1
ATOM 1461 N N . THR A 1 174 ? 4.029 2.563 10.195 1.00 85.44 174 THR A N 1
ATOM 1462 C CA . THR A 1 174 ? 3.416 1.905 9.030 1.00 85.44 174 THR A CA 1
ATOM 1463 C C . THR A 1 174 ? 3.211 0.410 9.278 1.00 85.44 174 THR A C 1
ATOM 1465 O O . THR A 1 174 ? 2.113 -0.117 9.078 1.00 85.44 174 THR A O 1
ATOM 1468 N N . ASN A 1 175 ? 4.238 -0.264 9.805 1.00 84.12 175 ASN A N 1
ATOM 1469 C CA . ASN A 1 175 ? 4.188 -1.680 10.173 1.00 84.12 175 ASN A CA 1
ATOM 1470 C C . ASN A 1 175 ? 3.096 -1.943 11.227 1.00 84.12 175 ASN A C 1
ATOM 1472 O O . ASN A 1 175 ? 2.418 -2.974 11.201 1.00 84.12 175 ASN A O 1
ATOM 1476 N N . TYR A 1 176 ? 2.959 -1.039 12.201 1.00 83.50 176 TYR A N 1
ATOM 1477 C CA . TYR A 1 176 ? 1.969 -1.148 13.262 1.00 83.50 176 TYR A CA 1
ATOM 1478 C C . TYR A 1 176 ? 0.550 -1.033 12.714 1.00 83.50 176 TYR A C 1
ATOM 1480 O O . TYR A 1 176 ? -0.262 -1.926 12.960 1.00 83.50 176 TYR A O 1
ATOM 1488 N N . LEU A 1 177 ? 0.263 0.025 11.956 1.00 84.44 177 LEU A N 1
ATOM 1489 C CA . LEU A 1 177 ? -1.090 0.313 11.497 1.00 84.44 177 LEU A CA 1
ATOM 1490 C C . LEU A 1 177 ? -1.625 -0.753 10.546 1.00 84.44 177 LEU A C 1
ATOM 1492 O O . LEU A 1 177 ? -2.728 -1.255 10.764 1.00 84.44 177 LEU A O 1
ATOM 1496 N N . LEU A 1 178 ? -0.836 -1.190 9.560 1.00 86.38 178 LEU A N 1
ATOM 1497 C CA . LEU A 1 178 ? -1.246 -2.274 8.657 1.00 86.38 178 LEU A CA 1
ATOM 1498 C C . LEU A 1 178 ? -1.565 -3.560 9.433 1.00 86.38 178 LEU A C 1
ATOM 1500 O O . LEU A 1 178 ? -2.540 -4.263 9.147 1.00 86.38 178 LEU A O 1
ATOM 1504 N N . ARG A 1 179 ? -0.781 -3.847 10.478 1.00 84.69 179 ARG A N 1
ATOM 1505 C CA . ARG A 1 179 ? -0.980 -5.022 11.326 1.00 84.69 179 ARG A CA 1
ATOM 1506 C C . ARG A 1 179 ? -2.234 -4.921 12.185 1.00 84.69 179 ARG A C 1
ATOM 1508 O O . ARG A 1 179 ? -2.958 -5.914 12.291 1.00 84.69 179 ARG A O 1
ATOM 1515 N N . GLU A 1 180 ? -2.462 -3.795 12.851 1.00 84.56 180 GLU A N 1
ATOM 1516 C CA . GLU A 1 180 ? -3.655 -3.639 13.686 1.00 84.56 180 GLU A CA 1
ATOM 1517 C C . GLU A 1 180 ? -4.924 -3.603 12.840 1.00 84.56 180 GLU A C 1
ATOM 1519 O O . GLU A 1 180 ? -5.849 -4.348 13.149 1.00 84.56 180 GLU A O 1
ATOM 1524 N N . THR A 1 181 ? -4.898 -2.942 11.681 1.00 86.44 181 THR A N 1
ATOM 1525 C CA . THR A 1 181 ? -5.976 -3.016 10.680 1.00 86.44 181 THR A CA 1
ATOM 1526 C C . THR A 1 181 ? -6.317 -4.455 10.327 1.00 86.44 181 THR A C 1
ATOM 1528 O O . THR A 1 181 ? -7.463 -4.893 10.462 1.00 86.44 181 THR A O 1
ATOM 1531 N N . LEU A 1 182 ? -5.319 -5.260 9.961 1.00 85.44 182 LEU A N 1
ATOM 1532 C CA . LEU A 1 182 ? -5.541 -6.668 9.644 1.00 85.44 182 LEU A CA 1
ATOM 1533 C C . LEU A 1 182 ? -6.105 -7.459 10.837 1.00 85.44 182 LEU A C 1
ATOM 1535 O O . LEU A 1 182 ? -6.983 -8.315 10.675 1.00 85.44 182 LEU A O 1
ATOM 1539 N N . LYS A 1 183 ? -5.611 -7.204 12.052 1.00 85.88 183 LYS A N 1
ATOM 1540 C CA . LYS A 1 183 ? -6.089 -7.879 13.266 1.00 85.88 183 LYS A CA 1
ATOM 1541 C C . LYS A 1 183 ? -7.529 -7.507 13.594 1.00 85.88 183 LYS A C 1
ATOM 1543 O O . LYS A 1 183 ? -8.315 -8.423 13.869 1.00 85.88 183 LYS A O 1
ATOM 1548 N N . THR A 1 184 ? -7.873 -6.221 13.571 1.00 84.00 184 THR A N 1
ATOM 1549 C CA . THR A 1 184 ? -9.219 -5.728 13.866 1.00 84.00 184 THR A CA 1
ATOM 1550 C C . THR A 1 184 ? -10.207 -6.300 12.863 1.00 84.00 184 THR A C 1
ATOM 1552 O O . THR A 1 184 ? -11.174 -6.953 13.265 1.00 84.00 184 THR A O 1
ATOM 1555 N N . ARG A 1 185 ? -9.899 -6.241 11.564 1.00 87.00 185 ARG A N 1
ATOM 1556 C CA . ARG A 1 185 ? -10.725 -6.852 10.512 1.00 87.00 185 ARG A CA 1
ATOM 1557 C C . ARG A 1 185 ? -10.945 -8.349 10.716 1.00 87.00 185 ARG A C 1
ATOM 1559 O O . ARG A 1 185 ? -12.086 -8.819 10.744 1.00 87.00 185 ARG A O 1
ATOM 1566 N N . ARG A 1 186 ? -9.876 -9.117 10.957 1.00 85.50 186 ARG A N 1
ATOM 1567 C CA . ARG A 1 186 ? -9.972 -10.563 11.240 1.00 85.50 186 ARG A CA 1
ATOM 1568 C C . ARG A 1 186 ? -10.750 -10.856 12.521 1.00 85.50 186 ARG A C 1
ATOM 1570 O O . ARG A 1 186 ? -11.378 -11.909 12.634 1.00 85.50 186 ARG A O 1
ATOM 1577 N N . ARG A 1 187 ? -10.681 -9.986 13.531 1.00 84.38 187 ARG A N 1
ATOM 1578 C CA . ARG A 1 187 ? -11.475 -10.102 14.763 1.00 84.38 187 ARG A CA 1
ATOM 1579 C C . ARG A 1 187 ? -12.957 -9.858 14.477 1.00 84.38 187 ARG A C 1
ATOM 1581 O O . ARG A 1 187 ? -13.761 -10.709 14.849 1.00 84.38 187 ARG A O 1
ATOM 1588 N N . VAL A 1 188 ? -13.302 -8.773 13.785 1.00 83.12 188 VAL A N 1
ATOM 1589 C CA . VAL A 1 188 ? -14.683 -8.436 13.401 1.00 83.12 188 VAL A CA 1
ATOM 1590 C C . VAL A 1 188 ? -15.293 -9.541 12.539 1.00 83.12 188 VAL A C 1
ATOM 1592 O O . VAL A 1 188 ? -16.407 -9.984 12.806 1.00 83.12 188 VAL A O 1
ATOM 1595 N N . ARG A 1 189 ? -14.549 -10.063 11.557 1.00 83.38 189 ARG A N 1
ATOM 1596 C CA . ARG A 1 189 ? -14.988 -11.191 10.723 1.00 83.38 189 ARG A CA 1
ATOM 1597 C C . ARG A 1 189 ? -15.296 -12.435 11.556 1.00 83.38 189 ARG A C 1
ATOM 1599 O O . ARG A 1 189 ? -16.394 -12.966 11.462 1.00 83.38 189 ARG A O 1
ATOM 1606 N N . ARG A 1 190 ? -14.379 -12.844 12.442 1.00 83.44 190 ARG A N 1
ATOM 1607 C CA . ARG A 1 190 ? -14.601 -13.979 13.358 1.00 83.44 190 ARG A CA 1
ATOM 1608 C C . ARG A 1 190 ? -15.802 -13.768 14.277 1.00 83.44 190 ARG A C 1
ATOM 1610 O O . ARG A 1 190 ? -16.468 -14.737 14.623 1.00 83.44 190 ARG A O 1
ATOM 1617 N N . GLN A 1 191 ? -16.059 -12.534 14.704 1.00 81.25 191 GLN A N 1
ATOM 1618 C CA . GLN A 1 191 ? -17.233 -12.214 15.510 1.00 81.25 191 GLN A CA 1
ATOM 1619 C C . GLN A 1 191 ? -18.525 -12.374 14.697 1.00 81.25 191 GLN A C 1
ATOM 1621 O O . GLN A 1 191 ? -19.415 -13.087 15.146 1.00 81.25 191 GLN A O 1
ATOM 1626 N N . LYS A 1 192 ? -18.589 -11.825 13.479 1.00 80.88 192 LYS A N 1
ATOM 1627 C CA . LYS A 1 192 ? -19.731 -12.008 12.564 1.00 80.88 192 LYS A CA 1
ATOM 1628 C C . LYS A 1 192 ? -19.958 -13.481 12.202 1.00 80.88 192 LYS A C 1
ATOM 1630 O O . LYS A 1 192 ? -21.095 -13.944 12.153 1.00 80.88 192 LYS A O 1
ATOM 1635 N N . ASP A 1 193 ? -18.886 -14.244 12.004 1.00 79.38 193 ASP A N 1
ATOM 1636 C CA . ASP A 1 193 ? -18.965 -15.687 11.753 1.00 79.38 193 ASP A CA 1
ATOM 1637 C C . ASP A 1 193 ? -19.533 -16.434 12.974 1.00 79.38 193 ASP A C 1
ATOM 1639 O O . ASP A 1 193 ? -20.338 -17.345 12.824 1.00 79.38 193 ASP A O 1
ATOM 1643 N N . ARG A 1 194 ? -19.178 -16.024 14.199 1.00 78.25 194 ARG A N 1
ATOM 1644 C CA . ARG A 1 194 ? -19.770 -16.584 15.428 1.00 78.25 194 ARG A CA 1
ATOM 1645 C C . ARG A 1 194 ? -21.239 -16.206 15.589 1.00 78.25 194 ARG A C 1
ATOM 1647 O O . ARG A 1 194 ? -22.031 -17.074 15.929 1.00 78.25 194 ARG A O 1
ATOM 1654 N N . GLU A 1 195 ? -21.596 -14.951 15.328 1.00 75.62 195 GLU A N 1
ATOM 1655 C CA . GLU A 1 195 ? -22.975 -14.445 15.411 1.00 75.62 195 GLU A CA 1
ATOM 1656 C C . GLU A 1 195 ? -23.891 -15.087 14.353 1.00 75.62 195 GLU A C 1
ATOM 1658 O O . GLU A 1 195 ? -25.055 -15.379 14.618 1.00 75.62 195 GLU A O 1
ATOM 1663 N N . SER A 1 196 ? -23.360 -15.389 13.166 1.00 74.56 196 SER A N 1
ATOM 1664 C CA . SER A 1 196 ? -24.087 -16.135 12.129 1.00 74.56 196 SER A CA 1
ATOM 1665 C C . SER A 1 196 ? -24.176 -17.642 12.407 1.00 74.56 196 SER A C 1
ATOM 1667 O O . SER A 1 196 ? -25.078 -18.304 11.896 1.00 74.56 196 SER A O 1
ATOM 1669 N N . GLN A 1 197 ? -23.277 -18.188 13.234 1.00 63.22 197 GLN A N 1
ATOM 1670 C CA . GLN A 1 197 ? -23.287 -19.589 13.677 1.00 63.22 197 GLN A CA 1
ATOM 1671 C C . GLN A 1 197 ? -24.030 -19.814 15.001 1.00 63.22 197 GLN A C 1
ATOM 1673 O O . GLN A 1 197 ? -24.288 -20.965 15.363 1.00 63.22 197 GLN A O 1
ATOM 1678 N N . THR A 1 198 ? -24.398 -18.757 15.732 1.00 51.75 198 THR A N 1
ATOM 1679 C CA . THR A 1 198 ? -25.290 -18.880 16.888 1.00 51.75 198 THR A CA 1
ATOM 1680 C C . THR A 1 198 ? -26.674 -19.323 16.425 1.00 51.75 198 THR A C 1
ATOM 1682 O O . THR A 1 198 ? -27.480 -18.537 15.936 1.00 51.75 198 THR A O 1
ATOM 1685 N N . ILE A 1 199 ? -26.945 -20.619 16.594 1.00 54.38 199 ILE A N 1
ATOM 1686 C CA . ILE A 1 199 ? -28.284 -21.207 16.532 1.00 54.38 199 ILE A CA 1
ATOM 1687 C C . ILE A 1 199 ? -29.173 -20.406 17.497 1.00 54.38 199 ILE A C 1
ATOM 1689 O O . ILE A 1 199 ? -28.770 -20.242 18.653 1.00 54.38 199 ILE A O 1
ATOM 1693 N N . PRO A 1 200 ? -30.364 -19.929 17.087 1.00 51.75 200 PRO A N 1
ATOM 1694 C CA . PRO A 1 200 ? -31.298 -19.306 18.012 1.00 51.75 200 PRO A CA 1
ATOM 1695 C C . PRO A 1 200 ? -31.743 -20.369 19.016 1.00 51.75 200 PRO A C 1
ATOM 1697 O O . PRO A 1 200 ? -32.589 -21.221 18.739 1.00 51.75 200 PRO A O 1
ATOM 1700 N N . PHE A 1 201 ? -31.108 -20.373 20.183 1.00 49.03 201 PHE A N 1
ATOM 1701 C CA . PHE A 1 201 ? -31.565 -21.165 21.304 1.00 49.03 201 PHE A CA 1
ATOM 1702 C C . PHE A 1 201 ? -32.772 -20.419 21.877 1.00 49.03 201 PHE A C 1
ATOM 1704 O O . PHE A 1 201 ? -32.609 -19.359 22.472 1.00 49.03 201 PHE A O 1
ATOM 1711 N N . ILE A 1 202 ? -33.953 -21.024 21.699 1.00 50.84 202 ILE A N 1
ATOM 1712 C CA . ILE A 1 202 ? -35.281 -20.679 22.245 1.00 50.84 202 ILE A CA 1
ATOM 1713 C C . ILE A 1 202 ? -36.197 -19.925 21.268 1.00 50.84 202 ILE A C 1
ATOM 1715 O O . ILE A 1 202 ? -36.122 -18.714 21.137 1.00 50.84 202 ILE A O 1
ATOM 1719 N N . GLU A 1 203 ? -37.140 -20.668 20.677 1.00 46.34 203 GLU A N 1
ATOM 1720 C CA . GLU A 1 203 ? -38.577 -20.325 20.696 1.00 46.34 203 GLU A CA 1
ATOM 1721 C C . GLU A 1 203 ? -39.429 -21.530 20.239 1.00 46.34 203 GLU A C 1
ATOM 1723 O O . GLU A 1 203 ? -40.112 -21.520 19.221 1.00 46.34 203 GLU A O 1
ATOM 1728 N N . ARG A 1 204 ? -39.369 -22.635 20.991 1.00 45.47 204 ARG A N 1
ATOM 1729 C CA . ARG A 1 204 ? -40.434 -23.654 20.991 1.00 45.47 204 ARG A CA 1
ATOM 1730 C C . ARG A 1 204 ? -40.604 -24.193 22.403 1.00 45.47 204 ARG A C 1
ATOM 1732 O O . ARG A 1 204 ? -40.163 -25.293 22.714 1.00 45.47 204 ARG A O 1
ATOM 1739 N N . ILE A 1 205 ? -41.224 -23.390 23.262 1.00 54.72 205 ILE A N 1
ATOM 1740 C CA . ILE A 1 205 ? -41.991 -23.943 24.378 1.00 54.72 205 ILE A CA 1
ATOM 1741 C C . ILE A 1 205 ? -43.362 -24.264 23.775 1.00 54.72 205 ILE A C 1
ATOM 1743 O O . ILE A 1 205 ? -44.045 -23.328 23.358 1.00 54.72 205 ILE A O 1
ATOM 1747 N N . PRO A 1 206 ? -43.766 -25.538 23.645 1.00 48.94 206 PRO A N 1
ATOM 1748 C CA . PRO A 1 206 ? -45.130 -25.858 23.264 1.00 48.94 206 PRO A CA 1
ATOM 1749 C C . PRO A 1 206 ? -46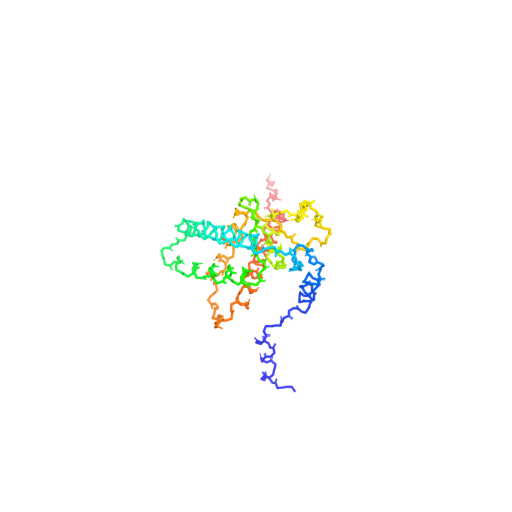.035 -25.436 24.421 1.00 48.94 206 PRO A C 1
ATOM 1751 O O . PRO A 1 206 ? -46.016 -26.041 25.491 1.00 48.94 206 PRO A O 1
ATOM 1754 N N . THR A 1 207 ? -46.802 -24.370 24.231 1.00 53.00 207 THR A N 1
ATOM 1755 C CA . THR A 1 207 ? -47.993 -24.109 25.034 1.00 53.00 207 THR A CA 1
ATOM 1756 C C . THR A 1 207 ? -49.099 -25.027 24.527 1.00 53.00 207 THR A C 1
ATOM 1758 O O . THR A 1 207 ? -49.890 -24.649 23.669 1.00 53.00 207 THR A O 1
ATOM 1761 N N . GLU A 1 208 ? -49.130 -26.258 25.035 1.00 52.62 208 GLU A N 1
ATOM 1762 C CA . GLU A 1 208 ? -50.343 -27.075 25.000 1.00 52.62 208 GLU A CA 1
ATOM 1763 C C . GLU A 1 208 ? -51.154 -26.773 26.270 1.00 52.62 208 GLU A C 1
ATOM 1765 O O . GLU A 1 208 ? -50.679 -26.975 27.391 1.00 52.62 208 GLU A O 1
ATOM 1770 N N . LEU A 1 209 ? -52.340 -26.195 26.052 1.00 43.09 209 LEU A N 1
ATOM 1771 C CA . LEU A 1 209 ? -53.449 -26.029 26.995 1.00 43.09 209 LEU A CA 1
ATOM 1772 C C . LEU A 1 209 ? -54.443 -27.174 26.788 1.00 43.09 209 LEU A C 1
ATOM 1774 O O . LEU A 1 209 ? -54.698 -27.497 25.605 1.00 43.09 209 LEU A O 1
#

Radius of gyration: 21.82 Å; chains: 1; bounding box: 76×46×60 Å

Foldseek 3Di:
DDPVVVVVVVVPPPDPVVVVVVQVVLVPFDDDCVPVPPDDDPVNVVLQVVLFVVLVVVLLVVLLVLLVVPDDPVLSVVLSVLVCLLVCVCVVVVQKTADSVDPQKIKGLRVLLVLLCVLVVFFDQQDQPDPVGRSPRSRMTIGGSVSVSVSSVLLSVQSVVDPDCPPPPSPCSNVVSSVVSSVVSVVVVVVVVVVVVPDPDDDDPDPDD

pLDDT: mean 79.79, std 13.93, range [43.09, 95.62]